Protein AF-0000000076685468 (afdb_homodimer)

Organism: Amanita muscaria (strain Koide BX008) (NCBI:txid946122)

Secondary structure (DSSP, 8-state):
-EEEEEEEEE----HHHHTT-------HHHHHHHHHHHHHHHHHHHHHHHHTTT-EEEEEETTTTEEEEEE-GGGHHHHHHHHHT--EETTEEEEEEEEEEESSHHHHHHHHHHHHHHHHHHHHHHHTPPTT---HHHHHHHHHHHHHHT---/-EEEEEEEEE-TT-HHHHTT-------HHHHHHHHHHHHHHHHHHHHHHHHTTT-EEEEEETTTTEEEEEE-GGGHHHHHHHHHT--EETTEEEEEEEEEEESSHHHHHHHHHHHHHHHHHHHHHHHTPPTT---HHHHHHHHHHHHHHT---

Nearest PDB structures (foldseek):
  7c7a-assembly1_E  TM=7.805E-01  e=1.110E-09  Saccharomyces cerevisiae S288C
  6w6v-assembly1_E  TM=7.361E-01  e=5.683E-10  Saccharomyces cerevisiae S288C
  3wz0-assembly1_A  TM=8.748E-01  e=5.486E-07  Thermococcus kodakarensis KOD1
  2czv-assembly1_C  TM=8.010E-01  e=1.355E-07  Pyrococcus horikoshii
  6ahu-assembly1_E  TM=6.826E-01  e=2.073E-07  Homo sapiens

pLDDT: mean 90.45, std 14.66, range [40.22, 98.88]

Sequence (306 aa):
NRWLLVEFLPISASADSALGKPAASLDAKKVYSALKHSVLHNFGDSGWGEVALSLTVKYFSPMTNICIIRVGRDQHKVAWGAVTLLTTIEGQGVVPNVVHISGTIRHAQLAAIRHNREVVGRYRAIAQTPAGYQDVYDSYLEKSATEINSLQDNRWLLVEFLPISASADSALGKPAASLDAKKVYSALKHSVLHNFGDSGWGEVALSLTVKYFSPMTNICIIRVGRDQHKVAWGAVTLLTTIEGQGVVPNVVHISGTIRHAQLAAIRHNREVVGRYRAIAQTPAGYQDVYDSYLEKSATEINSLQD

Structure (mmCIF, N/CA/C/O backbone):
data_AF-0000000076685468-model_v1
#
loop_
_entity.id
_entity.type
_entity.pdbx_description
1 polymer 'Uncharacterized protein'
#
loop_
_atom_site.group_PDB
_atom_site.id
_atom_site.type_symbol
_atom_site.label_atom_id
_atom_site.label_alt_id
_atom_site.label_comp_id
_atom_site.label_asym_id
_atom_site.label_entity_id
_atom_site.label_seq_id
_atom_site.pdbx_PDB_ins_code
_atom_site.Cartn_x
_atom_site.Cartn_y
_atom_site.Cartn_z
_atom_site.occupancy
_atom_site.B_iso_or_equiv
_atom_site.auth_seq_id
_atom_site.auth_comp_id
_atom_site.auth_asym_id
_atom_site.auth_atom_id
_atom_site.pdbx_PDB_model_num
ATOM 1 N N . ASN A 1 1 ? -8.656 -20.781 -2.947 1 95.25 1 ASN A N 1
ATOM 2 C CA . ASN A 1 1 ? -8.781 -19.328 -3.078 1 95.25 1 ASN A CA 1
ATOM 3 C C . ASN A 1 1 ? -7.785 -18.594 -2.184 1 95.25 1 ASN A C 1
ATOM 5 O O . ASN A 1 1 ? -7.25 -19.188 -1.236 1 95.25 1 ASN A O 1
ATOM 9 N N . ARG A 1 2 ? -7.406 -17.406 -2.605 1 97.81 2 ARG A N 1
ATOM 10 C CA . ARG A 1 2 ? -6.688 -16.453 -1.761 1 97.81 2 ARG A CA 1
ATOM 11 C C . ARG A 1 2 ? -7.551 -15.234 -1.449 1 97.81 2 ARG A C 1
ATOM 13 O O . ARG A 1 2 ? -8.367 -14.82 -2.271 1 97.81 2 ARG A O 1
ATOM 20 N N . TRP A 1 3 ? -7.352 -14.727 -0.26 1 98.44 3 TRP A N 1
ATOM 21 C CA . TRP A 1 3 ? -8.141 -13.609 0.239 1 98.44 3 TRP A CA 1
ATOM 22 C C . TRP A 1 3 ? -7.246 -12.438 0.62 1 98.44 3 TRP A C 1
ATOM 24 O O . TRP A 1 3 ? -6.293 -12.594 1.386 1 98.44 3 TRP A O 1
ATOM 34 N N . LEU A 1 4 ? -7.555 -11.266 0.014 1 98.62 4 LEU A N 1
ATOM 35 C CA . LEU A 1 4 ? -6.82 -10.047 0.324 1 98.62 4 LEU A CA 1
ATOM 36 C C . LEU A 1 4 ? -7.68 -9.086 1.139 1 98.62 4 LEU A C 1
ATOM 38 O O . LEU A 1 4 ? -8.812 -8.789 0.761 1 98.62 4 LEU A O 1
ATOM 42 N N . LEU A 1 5 ? -7.184 -8.656 2.281 1 98.81 5 LEU A N 1
ATOM 43 C CA . LEU A 1 5 ? -7.754 -7.543 3.037 1 98.81 5 LEU A CA 1
ATOM 44 C C . LEU A 1 5 ? -6.996 -6.25 2.754 1 98.81 5 LEU A C 1
ATOM 46 O O . LEU A 1 5 ? -5.801 -6.148 3.035 1 98.81 5 LEU A O 1
ATOM 50 N N . VAL A 1 6 ? -7.719 -5.266 2.24 1 98.81 6 VAL A N 1
ATOM 51 C CA . VAL A 1 6 ? -7.07 -4.035 1.806 1 98.81 6 VAL A CA 1
ATOM 52 C C . VAL A 1 6 ? -7.836 -2.828 2.338 1 98.81 6 VAL A C 1
ATOM 54 O O . VAL A 1 6 ? -9.07 -2.805 2.301 1 98.81 6 VAL A O 1
ATOM 57 N N . GLU A 1 7 ? -7.141 -1.874 2.873 1 98.12 7 GLU A N 1
ATOM 58 C CA . GLU A 1 7 ? -7.684 -0.547 3.143 1 98.12 7 GLU A CA 1
ATOM 59 C C . GLU A 1 7 ? -7.246 0.457 2.08 1 98.12 7 GLU A C 1
ATOM 61 O O . GLU A 1 7 ? -6.055 0.586 1.797 1 98.12 7 GLU A O 1
ATOM 66 N N . PHE A 1 8 ? -8.164 1.165 1.484 1 97.25 8 PHE A N 1
ATOM 67 C CA . PHE A 1 8 ? -7.828 2.215 0.53 1 97.25 8 PHE A CA 1
ATOM 68 C C . PHE A 1 8 ? -7.793 3.576 1.212 1 97.25 8 PHE A C 1
ATOM 70 O O . PHE A 1 8 ? -8.844 4.18 1.454 1 97.25 8 PHE A O 1
ATOM 77 N N . LEU A 1 9 ? -6.594 4.043 1.423 1 94.88 9 LEU A N 1
ATOM 78 C CA . LEU A 1 9 ? -6.406 5.32 2.107 1 94.88 9 LEU A CA 1
ATOM 79 C C . LEU A 1 9 ? -6.5 6.48 1.126 1 94.88 9 LEU A C 1
ATOM 81 O O . LEU A 1 9 ? -5.785 6.512 0.121 1 94.88 9 LEU A O 1
ATOM 85 N N . PRO A 1 10 ? -7.363 7.379 1.419 1 90.25 10 PRO A N 1
ATOM 86 C CA . PRO A 1 10 ? -7.441 8.531 0.518 1 90.25 10 PRO A CA 1
ATOM 87 C C . PRO A 1 10 ? -6.207 9.422 0.596 1 90.25 10 PRO A C 1
ATOM 89 O O . PRO A 1 10 ? -5.625 9.586 1.671 1 90.25 10 PRO A O 1
ATOM 92 N N . ILE A 1 11 ? -5.754 9.828 -0.413 1 82.38 11 ILE A N 1
ATOM 93 C CA . ILE A 1 11 ? -4.656 10.789 -0.45 1 82.38 11 ILE A CA 1
ATOM 94 C C . ILE A 1 11 ? -5.219 12.211 -0.412 1 82.38 11 ILE A C 1
ATOM 96 O O . ILE A 1 11 ? -6.25 12.492 -1.024 1 82.38 11 ILE A O 1
ATOM 100 N N . SER A 1 12 ? -5.664 12.797 0.697 1 59.91 12 SER A N 1
ATOM 101 C CA . SER A 1 12 ? -6.301 14.078 1.006 1 59.91 12 SER A CA 1
ATOM 102 C C . SER A 1 12 ? -6.559 14.883 -0.26 1 59.91 12 SER A C 1
ATOM 104 O O . SER A 1 12 ? -7.699 15.258 -0.539 1 59.91 12 SER A O 1
ATOM 106 N N . ALA A 1 13 ? -5.582 15.914 -0.646 1 49.56 13 ALA A N 1
ATOM 107 C CA . ALA A 1 13 ? -5.902 17.328 -0.757 1 49.56 13 ALA A CA 1
ATOM 108 C C . ALA A 1 13 ? -6.719 17.609 -2.014 1 49.56 13 ALA A C 1
ATOM 110 O O . ALA A 1 13 ? -6.297 18.375 -2.881 1 49.56 13 ALA A O 1
ATOM 111 N N . SER A 1 14 ? -7.25 16.562 -2.598 1 45.53 14 SER A N 1
ATOM 112 C CA . SER A 1 14 ? -7.707 17.359 -3.727 1 45.53 14 SER A CA 1
ATOM 113 C C . SER A 1 14 ? -8.523 18.562 -3.26 1 45.53 14 SER A C 1
ATOM 115 O O . SER A 1 14 ? -9.094 18.547 -2.166 1 45.53 14 SER A O 1
ATOM 117 N N . ALA A 1 15 ? -8.211 19.672 -3.75 1 44.97 15 ALA A N 1
ATOM 118 C CA . ALA A 1 15 ? -8.945 20.938 -3.697 1 44.97 15 ALA A CA 1
ATOM 119 C C . ALA A 1 15 ? -10.445 20.688 -3.564 1 44.97 15 ALA A C 1
ATOM 121 O O . ALA A 1 15 ? -11.148 21.469 -2.91 1 44.97 15 ALA A O 1
ATOM 122 N N . ASP A 1 16 ? -10.789 19.672 -4.121 1 46.44 16 ASP A N 1
ATOM 123 C CA . ASP A 1 16 ? -12.242 19.547 -4.156 1 46.44 16 ASP A CA 1
ATOM 124 C C . ASP A 1 16 ? -12.797 19.172 -2.779 1 46.44 16 ASP A C 1
ATOM 126 O O . ASP A 1 16 ? -13.898 19.594 -2.42 1 46.44 16 ASP A O 1
ATOM 130 N N . SER A 1 17 ? -12.023 18.312 -2.092 1 46.22 17 SER A N 1
ATOM 131 C CA . SER A 1 17 ? -12.516 18.062 -0.741 1 46.22 17 SER A CA 1
ATOM 132 C C . SER A 1 17 ? -12.477 19.344 0.103 1 46.22 17 SER A C 1
ATOM 134 O O . SER A 1 17 ? -13.289 19.516 1.008 1 46.22 17 SER A O 1
ATOM 136 N N . ALA A 1 18 ? -11.492 20.219 -0.072 1 40.22 18 ALA A N 1
ATOM 137 C CA . ALA A 1 18 ? -11.508 21.562 0.497 1 40.22 18 ALA A CA 1
ATOM 138 C C . ALA A 1 18 ? -12.773 22.312 0.099 1 40.22 18 ALA A C 1
ATOM 140 O O . ALA A 1 18 ? -13.227 23.203 0.821 1 40.22 18 ALA A O 1
ATOM 141 N N . LEU A 1 19 ? -13.141 22.031 -1.135 1 45.66 19 LEU A N 1
ATOM 142 C CA . LEU A 1 19 ? -14.297 22.828 -1.554 1 45.66 19 LEU A CA 1
ATOM 143 C C . LEU A 1 19 ? -15.586 22.203 -1.033 1 45.66 19 LEU A C 1
ATOM 145 O O . LEU A 1 19 ? -16.688 22.625 -1.419 1 45.66 19 LEU A O 1
ATOM 149 N N . GLY A 1 20 ? -15.492 21.234 -0.244 1 44.88 20 GLY A N 1
ATOM 150 C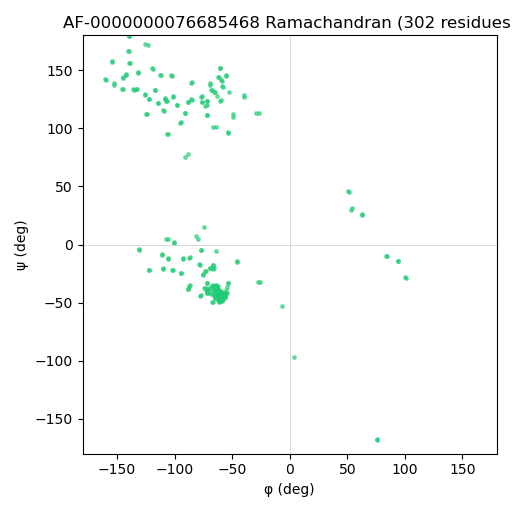 CA . GLY A 1 20 ? -16.703 20.797 0.419 1 44.88 20 GLY A CA 1
ATOM 151 C C . GLY A 1 20 ? -17.406 19.656 -0.31 1 44.88 20 GLY A C 1
ATOM 152 O O . GLY A 1 20 ? -18.531 19.297 0.04 1 44.88 20 GLY A O 1
ATOM 153 N N . LYS A 1 21 ? -17.031 19.375 -1.61 1 49.12 21 LYS A N 1
ATOM 154 C CA . LYS A 1 21 ? -17.828 18.312 -2.232 1 49.12 21 LYS A CA 1
ATOM 155 C C . LYS A 1 21 ? -17.453 16.953 -1.674 1 49.12 21 LYS A C 1
ATOM 157 O O . LYS A 1 21 ? -16.281 16.578 -1.646 1 49.12 21 LYS A O 1
ATOM 162 N N . PRO A 1 22 ? -18.484 16.375 -1.085 1 48.12 22 PRO A N 1
ATOM 163 C CA . PRO A 1 22 ? -18.172 15.078 -0.494 1 48.12 22 PRO A CA 1
ATOM 164 C C . PRO A 1 22 ? -17.531 14.117 -1.491 1 48.12 22 PRO A C 1
ATOM 166 O O . PRO A 1 22 ? -17.984 14.016 -2.637 1 48.12 22 PRO A O 1
ATOM 169 N N . ALA A 1 23 ? -16.281 14.047 -1.507 1 55.94 23 ALA A N 1
ATOM 170 C CA . ALA A 1 23 ? -15.711 13 -2.354 1 55.94 23 ALA A CA 1
ATOM 171 C C . ALA A 1 23 ? -16.688 11.836 -2.514 1 55.94 23 ALA A C 1
ATOM 173 O O . ALA A 1 23 ? -17.344 11.43 -1.55 1 55.94 23 ALA A O 1
ATOM 174 N N . ALA A 1 24 ? -17.25 11.586 -3.82 1 62.94 24 ALA A N 1
ATOM 175 C CA . ALA A 1 24 ? -18.141 10.453 -4.043 1 62.94 24 ALA A CA 1
ATOM 176 C C . ALA A 1 24 ? -17.672 9.219 -3.285 1 62.94 24 ALA A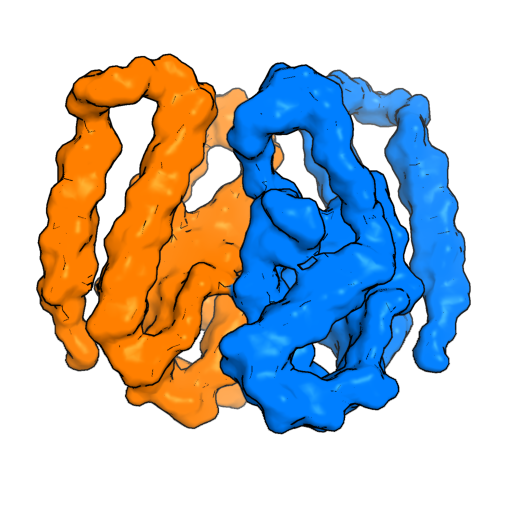 C 1
ATOM 178 O O . ALA A 1 24 ? -16.469 8.922 -3.266 1 62.94 24 ALA A O 1
ATOM 179 N N . SER A 1 25 ? -18.562 8.695 -2.549 1 83.94 25 SER A N 1
ATOM 180 C CA . SER A 1 25 ? -18.297 7.527 -1.715 1 83.94 25 SER A CA 1
ATOM 181 C C . SER A 1 25 ? -17.859 6.332 -2.557 1 83.94 25 SER A C 1
ATOM 183 O O . SER A 1 25 ? -18.391 6.109 -3.65 1 83.94 25 SER A O 1
ATOM 185 N N . LEU A 1 26 ? -16.812 5.836 -2.273 1 92.69 26 LEU A N 1
ATOM 186 C CA . LEU A 1 26 ? -16.359 4.594 -2.885 1 92.69 26 LEU A CA 1
ATOM 187 C C . LEU A 1 26 ? -17.297 3.445 -2.561 1 92.69 26 LEU A C 1
ATOM 189 O O . LEU A 1 26 ? -17.984 3.467 -1.53 1 92.69 26 LEU A O 1
ATOM 193 N N . ASP A 1 27 ? -17.469 2.559 -3.514 1 96.31 27 ASP A N 1
ATOM 194 C CA . ASP A 1 27 ? -18.25 1.341 -3.279 1 96.31 27 ASP A CA 1
ATOM 195 C C . ASP A 1 27 ? -17.578 0.137 -3.949 1 96.31 27 ASP A C 1
ATOM 197 O O . ASP A 1 27 ? -16.531 0.268 -4.578 1 96.31 27 ASP A O 1
ATOM 201 N N . ALA A 1 28 ? -18.188 -0.987 -3.779 1 97.56 28 ALA A N 1
ATOM 202 C CA . ALA A 1 28 ? -17.609 -2.242 -4.242 1 97.56 28 ALA A CA 1
ATOM 203 C C . ALA A 1 28 ? -17.469 -2.254 -5.762 1 97.56 28 ALA A C 1
ATOM 205 O O . ALA A 1 28 ? -16.469 -2.744 -6.293 1 97.56 28 ALA A O 1
ATOM 206 N N . LYS A 1 29 ? -18.422 -1.74 -6.426 1 97.75 29 LYS A N 1
ATOM 207 C CA . LYS A 1 29 ? -18.391 -1.724 -7.887 1 97.75 29 LYS A CA 1
ATOM 208 C C . LYS A 1 29 ? -17.234 -0.875 -8.406 1 97.75 29 LYS A C 1
ATOM 210 O O . LYS A 1 29 ? -16.547 -1.271 -9.344 1 97.75 29 LYS A O 1
ATOM 215 N N . LYS A 1 30 ? -17.094 0.248 -7.852 1 97.81 30 LYS A N 1
ATOM 216 C CA . LYS A 1 30 ? -16.016 1.145 -8.242 1 97.81 30 LYS A CA 1
ATOM 217 C C . LYS A 1 30 ? -14.648 0.518 -7.957 1 97.81 30 LYS A C 1
ATOM 219 O O . LYS A 1 30 ? -13.719 0.653 -8.758 1 97.81 30 LYS A O 1
ATOM 224 N N . VAL A 1 31 ? -14.508 -0.17 -6.797 1 98.25 31 VAL A N 1
ATOM 225 C CA . VAL A 1 31 ? -13.266 -0.846 -6.445 1 98.25 31 VAL A CA 1
ATOM 226 C C . VAL A 1 31 ? -12.961 -1.938 -7.473 1 98.25 31 VAL A C 1
ATOM 228 O O . VAL A 1 31 ? -11.836 -2.045 -7.965 1 98.25 31 VAL A O 1
ATOM 231 N N . TYR A 1 32 ? -13.984 -2.684 -7.852 1 98.56 32 TYR A N 1
ATOM 232 C CA . TYR A 1 32 ? -13.812 -3.746 -8.836 1 98.56 32 TYR A CA 1
ATOM 233 C C . TYR A 1 32 ? -13.344 -3.182 -10.172 1 98.56 32 TYR A C 1
ATOM 235 O O . TYR A 1 32 ? -12.406 -3.707 -10.781 1 98.56 32 TYR A O 1
ATOM 243 N N . SER A 1 33 ? -13.992 -2.158 -10.586 1 98.44 33 SER A N 1
ATOM 244 C CA . SER A 1 33 ? -13.633 -1.53 -11.852 1 98.44 33 SER A CA 1
ATOM 245 C C . SER A 1 33 ? -12.188 -1.033 -11.836 1 98.44 33 SER A C 1
ATOM 247 O O . SER A 1 33 ? -11.453 -1.221 -12.805 1 98.44 33 SER A O 1
ATOM 249 N N . ALA A 1 34 ? -11.836 -0.411 -10.758 1 98.38 34 ALA A N 1
ATOM 250 C CA . ALA A 1 34 ? -10.469 0.089 -10.617 1 98.38 34 ALA A CA 1
ATOM 251 C C . ALA A 1 34 ? -9.461 -1.056 -10.641 1 98.38 34 ALA A C 1
ATOM 253 O O . ALA A 1 34 ? -8.391 -0.936 -11.234 1 98.38 34 ALA A O 1
ATOM 254 N N . LEU A 1 35 ? -9.789 -2.17 -9.984 1 98.38 35 LEU A N 1
ATOM 255 C CA . LEU A 1 35 ? -8.914 -3.34 -9.977 1 98.38 35 LEU A CA 1
ATOM 256 C C . LEU A 1 35 ? -8.758 -3.908 -11.383 1 98.38 35 LEU A C 1
ATOM 258 O O . LEU A 1 35 ? -7.645 -4.25 -11.789 1 98.38 35 LEU A O 1
ATOM 262 N N . LYS A 1 36 ? -9.859 -3.979 -12.055 1 98.38 36 LYS A N 1
ATOM 263 C CA . LYS A 1 36 ? -9.805 -4.438 -13.438 1 98.38 36 LYS A CA 1
ATOM 264 C C . LYS A 1 36 ? -8.875 -3.562 -14.273 1 98.38 36 LYS A C 1
ATOM 266 O O . LYS A 1 36 ? -8.016 -4.074 -14.984 1 98.38 36 LYS A O 1
ATOM 271 N N . HIS A 1 37 ? -9.008 -2.277 -14.156 1 98.19 37 HIS A N 1
ATOM 272 C CA . HIS A 1 37 ? -8.164 -1.351 -14.898 1 98.19 37 HIS A CA 1
ATOM 273 C C . HIS A 1 37 ? -6.699 -1.514 -14.516 1 98.19 37 HIS A C 1
ATOM 275 O O . HIS A 1 37 ? -5.82 -1.479 -15.383 1 98.19 37 HIS A O 1
ATOM 281 N N . SER A 1 38 ? -6.492 -1.682 -13.219 1 98 38 SER A N 1
ATOM 282 C CA . SER A 1 38 ? -5.125 -1.865 -12.758 1 98 38 SER A CA 1
ATOM 283 C C . SER A 1 38 ? -4.512 -3.137 -13.328 1 98 38 SER A C 1
ATOM 285 O O . SER A 1 38 ? -3.355 -3.135 -13.766 1 98 38 SER A O 1
ATOM 287 N N . VAL A 1 39 ? -5.223 -4.246 -13.383 1 97.94 39 VAL A N 1
ATOM 288 C CA . VAL A 1 39 ? -4.73 -5.496 -13.953 1 97.94 39 VAL A CA 1
ATOM 289 C C . VAL A 1 39 ? -4.406 -5.293 -15.43 1 97.94 39 VAL A C 1
ATOM 291 O O . VAL A 1 39 ? -3.324 -5.668 -15.891 1 97.94 39 VAL A O 1
ATOM 294 N N . LEU A 1 40 ? -5.312 -4.66 -16.141 1 98.19 40 LEU A N 1
ATOM 295 C CA . LEU A 1 40 ? -5.133 -4.445 -17.578 1 98.19 40 LEU A CA 1
ATOM 296 C C . LEU A 1 40 ? -3.904 -3.584 -17.844 1 98.19 40 LEU A C 1
ATOM 298 O O . LEU A 1 40 ? -3.117 -3.883 -18.75 1 98.19 40 LEU A O 1
ATOM 302 N N . HIS A 1 41 ? -3.811 -2.566 -17.016 1 96.69 41 HIS A N 1
ATOM 303 C CA . HIS A 1 41 ? -2.734 -1.604 -17.219 1 96.69 41 HIS A CA 1
ATOM 304 C C . HIS A 1 41 ? -1.377 -2.219 -16.891 1 96.69 41 HIS A C 1
ATOM 306 O O . HIS A 1 41 ? -0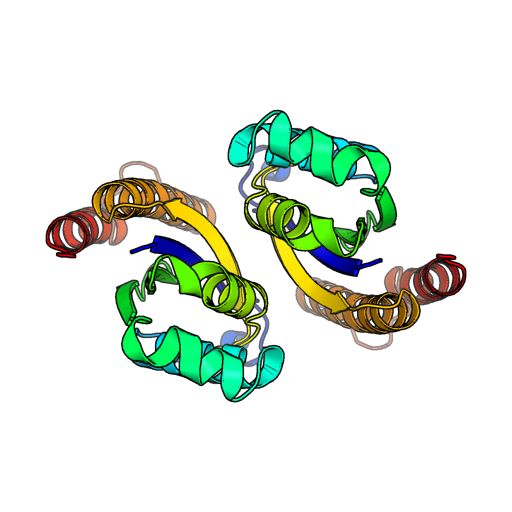.399 -1.985 -17.609 1 96.69 41 HIS A O 1
ATOM 312 N N . ASN A 1 42 ? -1.304 -3.023 -15.883 1 94.69 42 ASN A N 1
ATOM 313 C CA . ASN A 1 42 ? -0.009 -3.469 -15.375 1 94.69 42 ASN A CA 1
ATOM 314 C C . ASN A 1 42 ? 0.318 -4.883 -15.844 1 94.69 42 ASN A C 1
ATOM 316 O O . ASN A 1 42 ? 1.489 -5.258 -15.938 1 94.69 42 ASN A O 1
ATOM 320 N N . PHE A 1 43 ? -0.686 -5.664 -16.219 1 95.62 43 PHE A N 1
ATOM 321 C CA . PHE A 1 43 ? -0.443 -7.066 -16.531 1 95.62 43 PHE A CA 1
ATOM 322 C C . PHE A 1 43 ? -1.08 -7.441 -17.859 1 95.62 43 PHE A C 1
ATOM 324 O O . PHE A 1 43 ? -0.976 -8.586 -18.297 1 95.62 43 PHE A O 1
ATOM 331 N N . GLY A 1 44 ? -1.826 -6.496 -18.484 1 97.19 44 GLY A N 1
ATOM 332 C CA . GLY A 1 44 ? -2.391 -6.688 -19.812 1 97.19 44 GLY A CA 1
ATOM 333 C C . GLY A 1 44 ? -3.607 -7.59 -19.812 1 97.19 44 GLY A C 1
ATOM 334 O O . GLY A 1 44 ? -4.121 -7.957 -18.75 1 97.19 44 GLY A O 1
ATOM 335 N N . ASP A 1 45 ? -3.932 -7.941 -21.031 1 98 45 ASP A N 1
ATOM 336 C CA . ASP A 1 45 ? -5.082 -8.812 -21.234 1 98 45 ASP A CA 1
ATOM 337 C C . ASP A 1 45 ? -4.828 -10.203 -20.672 1 98 45 ASP A C 1
ATOM 339 O O . ASP A 1 45 ? -5.75 -10.859 -20.172 1 98 45 ASP A O 1
ATOM 343 N N . SER A 1 46 ? -3.654 -10.562 -20.797 1 97.5 46 SER A N 1
ATOM 344 C CA . SER A 1 46 ? -3.295 -11.875 -20.266 1 97.5 46 SER A CA 1
ATOM 345 C C . SER A 1 46 ? -3.506 -11.93 -18.75 1 97.5 46 SER A C 1
ATOM 347 O O . SER A 1 46 ? -4.039 -12.914 -18.234 1 97.5 46 SER A O 1
ATOM 349 N N . GLY A 1 47 ? -3.082 -10.867 -18.062 1 97.31 47 GLY A N 1
ATOM 350 C CA . GLY A 1 47 ? -3.311 -10.805 -16.625 1 97.31 47 GLY A CA 1
ATOM 351 C C . GLY A 1 47 ? -4.781 -10.812 -16.25 1 97.31 47 GLY A C 1
ATOM 352 O O . GLY A 1 47 ? -5.188 -11.531 -15.336 1 97.31 47 GLY A O 1
ATOM 353 N N . TRP A 1 48 ? -5.512 -10.062 -17 1 97.88 48 TRP A N 1
ATOM 354 C CA . TRP A 1 48 ? -6.945 -10.039 -16.734 1 97.88 48 TRP A CA 1
ATOM 355 C C . TRP A 1 48 ? -7.578 -11.398 -17 1 97.88 48 TRP A C 1
ATOM 357 O O . TRP A 1 48 ? -8.422 -11.859 -16.234 1 97.88 48 TRP A O 1
ATOM 367 N N . GLY A 1 49 ? -7.18 -11.961 -18.141 1 97.94 49 GLY A N 1
ATOM 368 C CA . GLY A 1 49 ? -7.691 -13.289 -18.453 1 97.94 49 GLY A CA 1
ATOM 369 C C . GLY A 1 49 ? -7.453 -14.289 -17.328 1 97.94 49 GLY A C 1
ATOM 370 O O . GLY A 1 49 ? -8.273 -15.18 -17.109 1 97.94 49 GLY A O 1
ATOM 371 N N . GLU A 1 50 ? -6.379 -14.133 -16.625 1 97 50 GLU A N 1
ATOM 372 C CA . GLU A 1 50 ? -6.012 -15.039 -15.539 1 97 50 GLU A CA 1
ATOM 373 C C . GLU A 1 50 ? -6.914 -14.844 -14.328 1 97 50 GLU A C 1
ATOM 375 O O . GLU A 1 50 ? -7.32 -15.82 -13.688 1 97 50 GLU A O 1
ATOM 380 N N . VAL A 1 51 ? -7.27 -13.594 -14.016 1 98 51 VAL A N 1
ATOM 381 C CA . VAL A 1 51 ? -7.879 -13.359 -12.711 1 98 51 VAL A CA 1
ATOM 382 C C . VAL A 1 51 ? -9.375 -13.109 -12.875 1 98 51 VAL A C 1
ATOM 384 O O . VAL A 1 51 ? -10.125 -13.148 -11.906 1 98 51 VAL A O 1
ATOM 387 N N . ALA A 1 52 ? -9.891 -12.891 -14.031 1 97.62 52 ALA A N 1
ATOM 388 C CA . ALA A 1 52 ? -11.234 -12.375 -14.273 1 97.62 52 ALA A CA 1
ATOM 389 C C . ALA A 1 52 ? -12.289 -13.305 -13.672 1 97.62 52 ALA A C 1
ATOM 391 O O . ALA A 1 52 ? -13.289 -12.844 -13.109 1 97.62 52 ALA A O 1
ATOM 392 N N . LEU A 1 53 ? -12.102 -14.555 -13.797 1 96.88 53 LEU A N 1
ATOM 393 C CA . LEU A 1 53 ? -13.125 -15.508 -13.375 1 96.88 53 LEU A CA 1
ATOM 394 C C . LEU A 1 53 ? -13.148 -15.633 -11.852 1 96.88 53 LEU A C 1
ATOM 396 O O . LEU A 1 53 ? -14.188 -15.969 -11.273 1 96.88 53 LEU A O 1
ATOM 400 N N . SER A 1 54 ? -12.07 -15.359 -11.258 1 97.88 54 SER A N 1
ATOM 401 C CA . SER A 1 54 ? -11.984 -15.672 -9.836 1 97.88 54 SER A CA 1
ATOM 402 C C . SER A 1 54 ? -11.977 -14.398 -8.984 1 97.88 54 SER A C 1
ATOM 404 O O . SER A 1 54 ? -12.258 -14.445 -7.785 1 97.88 54 SER A O 1
ATOM 406 N N . LEU A 1 55 ? -11.633 -13.266 -9.555 1 98.44 55 LEU A N 1
ATOM 407 C CA . LEU A 1 55 ? -11.477 -12.031 -8.805 1 98.44 55 LEU A CA 1
ATOM 408 C C . LEU A 1 55 ? -12.836 -11.438 -8.445 1 98.44 55 LEU A C 1
ATOM 410 O O . LEU A 1 55 ? -13.656 -11.18 -9.328 1 98.44 55 LEU A O 1
ATOM 414 N N . THR A 1 56 ? -13.102 -11.227 -7.176 1 98.19 56 THR A N 1
ATOM 415 C CA . THR A 1 56 ? -14.352 -10.648 -6.703 1 98.19 56 THR A CA 1
ATOM 416 C C . THR A 1 56 ? -14.117 -9.758 -5.48 1 98.19 56 THR A C 1
ATOM 418 O O . THR A 1 56 ? -13.258 -10.062 -4.648 1 98.19 56 THR A O 1
ATOM 421 N N . VAL A 1 57 ? -14.859 -8.719 -5.426 1 98.56 57 VAL A N 1
ATOM 422 C CA . VAL A 1 57 ? -14.93 -7.93 -4.199 1 98.56 57 VAL A CA 1
ATOM 423 C C . VAL A 1 57 ? -16.078 -8.438 -3.324 1 98.56 57 VAL A C 1
ATOM 425 O O . VAL A 1 57 ? -17.25 -8.258 -3.658 1 98.56 57 VAL A O 1
ATOM 428 N N . LYS A 1 58 ? -15.766 -8.992 -2.201 1 98.56 58 LYS A N 1
ATOM 429 C CA . LYS A 1 58 ? -16.75 -9.68 -1.373 1 98.56 58 LYS A CA 1
ATOM 430 C C . LYS A 1 58 ? -17.312 -8.742 -0.305 1 98.56 58 LYS A C 1
ATOM 432 O O . LYS A 1 58 ? -18.406 -8.992 0.232 1 98.56 58 LYS A O 1
ATOM 437 N N . TYR A 1 59 ? -16.562 -7.789 0.014 1 98.56 59 TYR A N 1
ATOM 438 C CA . TYR A 1 59 ? -16.938 -6.84 1.056 1 98.56 59 TYR A CA 1
ATOM 439 C C . TYR A 1 59 ? -16.281 -5.484 0.817 1 98.56 59 TYR A C 1
ATOM 441 O O . TYR A 1 59 ? -15.125 -5.41 0.378 1 98.56 59 TYR A O 1
ATOM 449 N N . PHE A 1 60 ? -17.047 -4.453 1.037 1 98.56 60 PHE A N 1
ATOM 450 C CA . PHE A 1 60 ? -16.516 -3.098 1.05 1 98.56 60 PHE A CA 1
ATOM 451 C C . PHE A 1 60 ? -17.25 -2.232 2.064 1 98.56 60 PHE A C 1
ATOM 453 O O . PHE A 1 60 ? -18.484 -2.271 2.146 1 98.56 60 PHE A O 1
ATOM 460 N N . SER A 1 61 ? -16.469 -1.507 2.816 1 97.38 61 SER A N 1
ATOM 461 C CA . SER A 1 61 ? -17.062 -0.547 3.75 1 97.38 61 SER A CA 1
ATOM 462 C C . SER A 1 61 ? -16.797 0.887 3.303 1 97.38 61 SER A C 1
ATOM 464 O O . SER A 1 61 ? -15.656 1.359 3.354 1 97.38 61 SER A O 1
ATOM 466 N N . PRO A 1 62 ? -17.828 1.612 2.969 1 94.69 62 PRO A N 1
ATOM 467 C CA . PRO A 1 62 ? -17.609 3.018 2.617 1 94.69 62 PRO A CA 1
ATOM 468 C C . PRO A 1 62 ? -17.141 3.855 3.805 1 94.69 62 PRO A C 1
ATOM 470 O O . PRO A 1 62 ? -16.594 4.949 3.619 1 94.69 62 PRO A O 1
ATOM 473 N N . MET A 1 63 ? -17.344 3.326 4.984 1 92.81 63 MET A N 1
ATOM 474 C CA . MET A 1 63 ? -16.969 4.078 6.18 1 92.81 63 MET A CA 1
ATOM 475 C C . MET A 1 63 ? -15.461 4.004 6.414 1 92.81 63 MET A C 1
ATOM 477 O O . MET A 1 63 ? -14.828 5.02 6.699 1 92.81 63 MET A O 1
ATOM 481 N N . THR A 1 64 ? -14.891 2.846 6.273 1 95.19 64 THR A N 1
ATOM 482 C CA . THR A 1 64 ? -13.484 2.672 6.617 1 95.19 64 THR A CA 1
ATOM 483 C C . THR A 1 64 ? -12.641 2.438 5.363 1 95.19 64 THR A C 1
ATOM 485 O O . THR A 1 64 ? -11.414 2.387 5.434 1 95.19 64 THR A O 1
ATOM 488 N N . ASN A 1 65 ? -13.328 2.248 4.172 1 96.62 65 ASN A N 1
ATOM 489 C CA . ASN A 1 65 ? -12.68 1.955 2.9 1 96.62 65 ASN A CA 1
ATOM 490 C C . ASN A 1 65 ? -11.93 0.626 2.947 1 96.62 65 ASN A C 1
ATOM 492 O O . ASN A 1 65 ? -10.898 0.468 2.293 1 96.62 65 ASN A O 1
ATOM 496 N N . ILE A 1 66 ? -12.398 -0.251 3.834 1 98.25 66 ILE A N 1
ATOM 497 C CA . ILE A 1 66 ? -11.844 -1.599 3.943 1 98.25 66 ILE A CA 1
ATOM 498 C C . ILE A 1 66 ? -12.539 -2.52 2.941 1 98.25 66 ILE A C 1
ATOM 500 O O . ILE A 1 66 ? -13.758 -2.461 2.773 1 98.25 66 ILE A O 1
ATOM 504 N N . CYS A 1 67 ? -11.75 -3.363 2.32 1 98.69 67 CYS A N 1
ATOM 505 C CA . CYS A 1 67 ? -12.203 -4.227 1.236 1 98.69 67 CYS A CA 1
ATOM 506 C C . CYS A 1 67 ? -11.68 -5.645 1.41 1 98.69 67 CYS A C 1
ATOM 508 O O . CYS A 1 67 ? -10.508 -5.84 1.752 1 98.69 67 CYS A O 1
ATOM 510 N N . ILE A 1 68 ? -12.516 -6.617 1.261 1 98.88 68 ILE A N 1
ATOM 511 C CA . ILE A 1 68 ? -12.102 -8.008 1.173 1 98.88 68 ILE A CA 1
ATOM 512 C C . ILE A 1 68 ? -12.234 -8.5 -0.267 1 98.88 68 ILE A C 1
ATOM 514 O O . ILE A 1 68 ? -13.328 -8.461 -0.842 1 98.88 68 ILE A O 1
ATOM 518 N N . ILE A 1 69 ? -11.156 -8.992 -0.832 1 98.75 69 ILE A N 1
ATOM 519 C CA . ILE A 1 69 ? -11.078 -9.43 -2.221 1 98.75 69 ILE A CA 1
ATOM 520 C C . ILE A 1 69 ? -10.773 -10.93 -2.27 1 98.75 69 ILE A C 1
ATOM 522 O O . ILE A 1 69 ? -9.914 -11.414 -1.532 1 98.75 69 ILE A O 1
ATOM 526 N N . ARG A 1 70 ? -11.5 -11.602 -3.066 1 98.69 70 ARG A N 1
ATOM 527 C CA . ARG A 1 70 ? -11.219 -13.008 -3.357 1 98.69 70 ARG A CA 1
ATOM 528 C C . ARG A 1 70 ? -10.555 -13.164 -4.719 1 98.69 70 ARG A C 1
ATOM 530 O O . ARG A 1 70 ? -10.914 -12.469 -5.672 1 98.69 70 ARG A O 1
ATOM 537 N N . VAL A 1 71 ? -9.672 -14.117 -4.848 1 98.5 71 VAL A N 1
ATOM 538 C CA . VAL A 1 71 ? -9.062 -14.477 -6.125 1 98.5 71 VAL A CA 1
ATOM 539 C C . VAL A 1 71 ? -8.602 -15.93 -6.086 1 98.5 71 VAL A C 1
ATOM 541 O O . VAL A 1 71 ? -8.445 -16.516 -5.008 1 98.5 71 VAL A O 1
ATOM 544 N N . GLY A 1 72 ? -8.469 -16.516 -7.254 1 98 72 GLY A N 1
ATOM 545 C CA . GLY A 1 72 ? -7.961 -17.891 -7.305 1 98 72 GLY A CA 1
ATOM 546 C C . GLY A 1 72 ? -6.562 -18.016 -6.73 1 98 72 GLY A C 1
ATOM 547 O O . GLY A 1 72 ? -5.758 -17.094 -6.805 1 98 72 GLY A O 1
ATOM 548 N N . ARG A 1 73 ? -6.273 -19.188 -6.215 1 96.44 73 ARG A N 1
ATOM 549 C CA . ARG A 1 73 ? -4.996 -19.453 -5.566 1 96.44 73 ARG A CA 1
ATOM 550 C C . ARG A 1 73 ? -3.832 -19.219 -6.523 1 96.44 73 ARG A C 1
ATOM 552 O O . ARG A 1 73 ? -2.85 -18.562 -6.168 1 96.44 73 ARG A O 1
ATOM 559 N N . ASP A 1 74 ? -4.004 -19.703 -7.734 1 95.38 74 ASP A N 1
ATOM 560 C CA . ASP A 1 74 ? -2.904 -19.656 -8.695 1 95.38 74 ASP A CA 1
ATOM 561 C C . ASP A 1 74 ? -2.762 -18.25 -9.297 1 95.38 74 ASP A C 1
ATOM 563 O O . ASP A 1 74 ? -1.708 -17.906 -9.836 1 95.38 74 ASP A O 1
ATOM 567 N N . GLN A 1 75 ? -3.748 -17.422 -9.195 1 95.19 75 GLN A N 1
ATOM 568 C CA . GLN A 1 75 ? -3.807 -16.125 -9.867 1 95.19 75 GLN A CA 1
ATOM 569 C C . GLN A 1 75 ? -3.58 -14.977 -8.883 1 95.19 75 GLN A C 1
ATOM 571 O O . GLN A 1 75 ? -3.588 -13.805 -9.273 1 95.19 75 GLN A O 1
ATOM 576 N N . HIS A 1 76 ? -3.27 -15.266 -7.613 1 95.44 76 HIS A N 1
ATOM 577 C CA . HIS A 1 76 ? -3.338 -14.234 -6.582 1 95.44 76 HIS A CA 1
ATOM 578 C C . HIS A 1 76 ? -2.188 -13.242 -6.715 1 95.44 76 HIS A C 1
ATOM 580 O O . HIS A 1 76 ? -2.307 -12.094 -6.297 1 95.44 76 HIS A O 1
ATOM 586 N N . LYS A 1 77 ? -1.15 -13.656 -7.336 1 93.88 77 LYS A N 1
ATOM 587 C CA . LYS A 1 77 ? -0.023 -12.742 -7.465 1 93.88 77 LYS A CA 1
ATOM 588 C C . LYS A 1 77 ? -0.366 -11.578 -8.398 1 93.88 77 LYS A C 1
ATOM 590 O O . LYS A 1 77 ? 0.008 -10.438 -8.133 1 93.88 77 LYS A O 1
ATOM 595 N N . VAL A 1 78 ? -1.032 -11.914 -9.492 1 96.12 78 VAL A N 1
ATOM 596 C CA . VAL A 1 78 ? -1.457 -10.875 -10.43 1 96.12 78 VAL A CA 1
ATOM 597 C C . VAL A 1 78 ? -2.424 -9.914 -9.734 1 96.12 78 VAL A C 1
ATOM 599 O O . VAL A 1 78 ? -2.266 -8.695 -9.828 1 96.12 78 VAL A O 1
ATOM 602 N N . ALA A 1 79 ? -3.389 -10.453 -9.008 1 97.5 79 ALA A N 1
ATOM 603 C CA . ALA A 1 79 ? -4.367 -9.633 -8.297 1 97.5 79 ALA A CA 1
ATOM 604 C C . ALA A 1 79 ? -3.695 -8.789 -7.219 1 97.5 79 ALA A C 1
ATOM 606 O O . ALA A 1 79 ? -3.988 -7.594 -7.086 1 97.5 79 ALA A O 1
ATOM 607 N N . TRP A 1 80 ? -2.857 -9.453 -6.516 1 96.62 80 TRP A N 1
ATOM 608 C CA . TRP A 1 80 ? -2.119 -8.758 -5.465 1 96.62 80 TRP A CA 1
ATOM 609 C C . TRP A 1 80 ? -1.295 -7.613 -6.039 1 96.62 80 TRP A C 1
ATOM 611 O O . TRP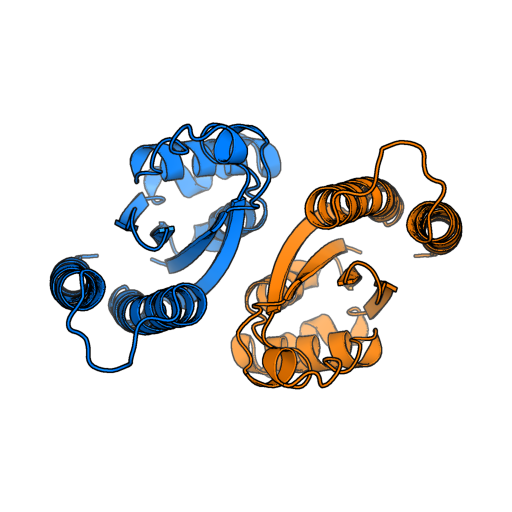 A 1 80 ? -1.357 -6.488 -5.547 1 96.62 80 TRP A O 1
ATOM 621 N N . GLY A 1 81 ? -0.549 -7.887 -7.102 1 96.62 81 GLY A N 1
ATOM 622 C CA . GLY A 1 81 ? 0.206 -6.84 -7.77 1 96.62 81 GLY A CA 1
ATOM 623 C C . GLY A 1 81 ? -0.66 -5.684 -8.234 1 96.62 81 GLY A C 1
ATOM 624 O O . GLY A 1 81 ? -0.324 -4.52 -8.016 1 96.62 81 GLY A O 1
ATOM 625 N N . ALA A 1 82 ? -1.727 -6.016 -8.805 1 97.75 82 ALA A N 1
ATOM 626 C CA . ALA A 1 82 ? -2.639 -5 -9.328 1 97.75 82 ALA A CA 1
ATOM 627 C C . ALA A 1 82 ? -3.188 -4.129 -8.195 1 97.75 82 ALA A C 1
ATOM 629 O O . ALA A 1 82 ? -3.311 -2.912 -8.352 1 97.75 82 ALA A O 1
ATOM 630 N N . VAL A 1 83 ? -3.482 -4.73 -7.094 1 98 83 VAL A N 1
ATOM 631 C CA . VAL A 1 83 ? -4.016 -3.998 -5.949 1 98 83 VAL A CA 1
ATOM 632 C C . VAL A 1 83 ? -2.969 -3.014 -5.434 1 98 83 VAL A C 1
ATOM 634 O O . VAL A 1 83 ? -3.279 -1.851 -5.168 1 98 83 VAL A O 1
ATOM 637 N N . THR A 1 84 ? -1.752 -3.455 -5.285 1 97.25 84 THR A N 1
ATOM 638 C CA . THR A 1 84 ? -0.709 -2.645 -4.668 1 97.25 84 THR A CA 1
ATOM 639 C C . THR A 1 84 ? -0.323 -1.477 -5.57 1 97.25 84 THR A C 1
ATOM 641 O O . THR A 1 84 ? 0.169 -0.452 -5.094 1 97.25 84 THR A O 1
ATOM 644 N N . LEU A 1 85 ? -0.637 -1.604 -6.859 1 96.44 85 LEU A N 1
ATOM 645 C CA . LEU A 1 85 ? -0.232 -0.569 -7.805 1 96.44 85 LEU A CA 1
ATOM 646 C C . LEU A 1 85 ? -1.399 0.357 -8.133 1 96.44 85 LEU A C 1
ATOM 648 O O . LEU A 1 85 ? -1.254 1.291 -8.922 1 96.44 85 LEU A O 1
ATOM 652 N N . LEU A 1 86 ? -2.514 0.116 -7.508 1 96.5 86 LEU A N 1
ATOM 653 C CA . LEU A 1 86 ? -3.691 0.955 -7.703 1 96.5 86 LEU A CA 1
ATOM 654 C C . LEU A 1 86 ? -3.471 2.348 -7.121 1 96.5 86 LEU A C 1
ATOM 656 O O . LEU A 1 86 ? -3.01 2.484 -5.984 1 96.5 86 LEU A O 1
ATOM 660 N N . THR A 1 87 ? -3.811 3.438 -7.902 1 95.06 87 THR A N 1
ATOM 661 C CA . THR A 1 87 ? -3.512 4.781 -7.418 1 95.06 87 THR A CA 1
ATOM 662 C C . THR A 1 87 ? -4.785 5.621 -7.336 1 95.06 87 THR A C 1
ATOM 664 O O . THR A 1 87 ? -4.797 6.672 -6.691 1 95.06 87 THR A O 1
ATOM 667 N N . THR A 1 88 ? -5.824 5.207 -8.117 1 95 88 THR A N 1
ATOM 668 C CA . THR A 1 88 ? -7.066 5.973 -8.125 1 95 88 THR A CA 1
ATOM 669 C C . THR A 1 88 ? -8.273 5.039 -8.203 1 95 88 THR A C 1
ATOM 671 O O . THR A 1 88 ? -8.188 3.951 -8.773 1 95 88 THR A O 1
ATOM 674 N N . ILE A 1 89 ? -9.289 5.434 -7.598 1 95.81 89 ILE A N 1
ATOM 675 C CA . ILE A 1 89 ? -10.602 4.82 -7.758 1 95.81 89 ILE A CA 1
ATOM 676 C C . ILE A 1 89 ? -11.617 5.879 -8.164 1 95.81 89 ILE A C 1
ATOM 678 O O . ILE A 1 89 ? -11.953 6.77 -7.375 1 95.81 89 ILE A O 1
ATOM 682 N N . GLU A 1 90 ? -12.109 5.777 -9.383 1 92.25 90 GLU A N 1
ATOM 683 C CA . GLU A 1 90 ? -13.039 6.75 -9.938 1 92.25 90 GLU A CA 1
ATOM 684 C C . GLU A 1 90 ? -12.516 8.172 -9.773 1 92.25 90 GLU A C 1
ATOM 686 O O . GLU A 1 90 ? -13.219 9.047 -9.258 1 92.25 90 GLU A O 1
ATOM 691 N N . GLY A 1 91 ? -11.289 8.32 -10.102 1 90 91 GLY A N 1
ATOM 692 C CA . GLY A 1 91 ? -10.688 9.641 -10.117 1 90 91 GLY A CA 1
ATOM 693 C C . GLY A 1 91 ? -10.203 10.094 -8.758 1 90 91 GLY A C 1
ATOM 694 O O . GLY A 1 91 ? -9.531 11.125 -8.641 1 90 91 GLY A O 1
ATOM 695 N N . GLN A 1 92 ? -10.539 9.375 -7.711 1 91.56 92 GLN A N 1
ATOM 696 C CA . GLN A 1 92 ? -10.062 9.688 -6.367 1 91.56 92 GLN A CA 1
ATOM 697 C C . GLN A 1 92 ? -8.727 9.016 -6.082 1 91.56 92 GLN A C 1
ATOM 699 O O . GLN A 1 92 ? -8.602 7.793 -6.223 1 91.56 92 GLN A O 1
ATOM 704 N N . GLY A 1 93 ? -7.742 9.844 -5.738 1 93.06 93 GLY A N 1
ATOM 705 C CA . GLY A 1 93 ? -6.453 9.281 -5.375 1 93.06 93 GLY A CA 1
ATOM 706 C C . GLY A 1 93 ? -6.496 8.453 -4.105 1 93.06 93 GLY A C 1
ATOM 707 O O . GLY A 1 93 ? -7.078 8.867 -3.104 1 93.06 93 GLY A O 1
ATOM 708 N N . VAL A 1 94 ? -5.906 7.234 -4.184 1 95.06 94 VAL A N 1
ATOM 709 C CA . VAL A 1 94 ? -5.883 6.367 -3.012 1 95.06 94 VAL A CA 1
ATOM 710 C C . VAL A 1 94 ? -4.523 5.68 -2.902 1 95.06 94 VAL A C 1
ATOM 712 O O . VAL A 1 94 ? -3.789 5.582 -3.889 1 95.06 94 VAL A O 1
ATOM 715 N N . VAL A 1 95 ? -4.215 5.301 -1.717 1 95.81 95 VAL A N 1
ATOM 716 C CA . VAL A 1 95 ? -3.104 4.398 -1.442 1 95.81 95 VAL A CA 1
ATOM 717 C C . VAL A 1 95 ? -3.635 3.08 -0.88 1 95.81 95 VAL A C 1
ATOM 719 O O . VAL A 1 95 ? -4.328 3.068 0.139 1 95.81 95 VAL A O 1
ATOM 722 N N . PRO A 1 96 ? -3.311 2.004 -1.587 1 97.75 96 PRO A N 1
ATOM 723 C CA . PRO A 1 96 ? -3.734 0.716 -1.034 1 97.75 96 PRO A CA 1
ATOM 724 C C . PRO A 1 96 ? -2.861 0.258 0.131 1 97.75 96 PRO A C 1
ATOM 726 O O . PRO A 1 96 ? -1.631 0.295 0.038 1 97.75 96 PRO A O 1
ATOM 729 N N . ASN A 1 97 ? -3.488 -0.067 1.222 1 97.5 97 ASN A N 1
ATOM 730 C CA . ASN A 1 97 ? -2.852 -0.711 2.365 1 97.5 97 ASN A CA 1
ATOM 731 C C . ASN A 1 97 ? -3.256 -2.178 2.479 1 97.5 97 ASN A C 1
ATOM 733 O O . ASN A 1 97 ? -4.328 -2.492 2.994 1 97.5 97 ASN A O 1
ATOM 737 N N . VAL A 1 98 ? -2.408 -3.074 1.908 1 98.06 98 VAL A N 1
ATOM 738 C CA . VAL A 1 98 ? -2.688 -4.5 2.037 1 98.06 98 VAL A CA 1
ATOM 739 C C . VAL A 1 98 ? -2.424 -4.953 3.471 1 98.06 98 VAL A C 1
ATOM 741 O O . VAL A 1 98 ? -1.27 -5.102 3.879 1 98.06 98 VAL A O 1
ATOM 744 N N . VAL A 1 99 ? -3.475 -5.289 4.145 1 97.25 99 VAL A N 1
ATOM 745 C CA . VAL A 1 99 ? -3.418 -5.562 5.574 1 97.25 99 VAL A CA 1
ATOM 746 C C . VAL A 1 99 ? -3.098 -7.039 5.805 1 97.25 99 VAL A C 1
ATOM 748 O O . VAL A 1 99 ? -2.377 -7.383 6.746 1 97.25 99 VAL A O 1
ATOM 751 N N . HIS A 1 100 ? -3.67 -7.859 4.969 1 96.69 100 HIS A N 1
ATOM 752 C CA . HIS A 1 100 ? -3.57 -9.297 5.207 1 96.69 100 HIS A CA 1
ATOM 753 C C . HIS A 1 100 ? -3.854 -10.086 3.938 1 96.69 100 HIS A C 1
ATOM 755 O O . HIS A 1 100 ? -4.711 -9.703 3.139 1 96.69 100 HIS A O 1
ATOM 761 N N . ILE A 1 101 ? -3.107 -11.164 3.771 1 96.75 101 ILE A N 1
ATOM 762 C CA . ILE A 1 101 ? -3.379 -12.148 2.734 1 96.75 101 ILE A CA 1
ATOM 763 C C . ILE A 1 101 ? -3.5 -13.539 3.361 1 96.75 101 ILE A C 1
ATOM 765 O O . ILE A 1 101 ? -2.65 -13.945 4.156 1 96.75 101 ILE A O 1
ATOM 769 N N . SER A 1 102 ? -4.559 -14.211 3.023 1 97 102 SER A N 1
ATOM 770 C CA . SER A 1 102 ? -4.789 -15.508 3.66 1 97 102 SER A CA 1
ATOM 771 C C . SER A 1 102 ? -5.336 -16.516 2.662 1 97 102 SER A C 1
ATOM 773 O O . SER A 1 102 ? -5.766 -16.156 1.566 1 97 102 SER A O 1
ATOM 775 N N . GLY A 1 103 ? -5.34 -17.781 3.023 1 97.12 103 GLY A N 1
ATOM 776 C CA . GLY A 1 103 ? -5.855 -18.859 2.195 1 97.12 103 GLY A CA 1
ATOM 777 C C . GLY A 1 103 ? -7.316 -19.172 2.469 1 97.12 103 GLY A C 1
ATOM 778 O O . GLY A 1 103 ? -7.949 -19.906 1.71 1 97.12 103 GLY A O 1
ATOM 779 N N . THR A 1 104 ? -7.832 -18.641 3.518 1 97.38 104 THR A N 1
ATOM 780 C CA . THR A 1 104 ? -9.219 -18.922 3.893 1 97.38 104 THR A CA 1
ATOM 781 C C . THR A 1 104 ? -9.961 -17.625 4.207 1 97.38 104 THR A C 1
ATOM 783 O O . THR A 1 104 ? -9.367 -16.672 4.715 1 97.38 104 THR A O 1
ATOM 786 N N . ILE A 1 105 ? -11.234 -17.625 3.934 1 97.75 105 ILE A N 1
ATOM 787 C CA . ILE A 1 105 ? -12.055 -16.453 4.172 1 97.75 105 ILE A CA 1
ATOM 788 C C . ILE A 1 105 ? -12.086 -16.125 5.664 1 97.75 105 ILE A C 1
ATOM 790 O O . ILE A 1 105 ? -12.133 -14.961 6.051 1 97.75 105 ILE A O 1
ATOM 794 N N . ARG A 1 106 ? -12.094 -17.141 6.504 1 98 106 ARG A N 1
ATOM 795 C CA . ARG A 1 106 ? -12.18 -16.938 7.949 1 98 106 ARG A CA 1
ATOM 796 C C . ARG A 1 106 ? -11.055 -16.047 8.445 1 98 106 ARG A C 1
ATOM 798 O O . ARG A 1 106 ? -11.289 -15.148 9.266 1 98 106 ARG A O 1
ATOM 805 N N . HIS A 1 107 ? -9.859 -16.25 7.98 1 98 107 HIS A N 1
ATOM 806 C CA . HIS A 1 107 ? -8.734 -15.422 8.406 1 98 107 HIS A CA 1
ATOM 807 C C . HIS A 1 107 ? -8.883 -13.984 7.914 1 98 107 HIS A C 1
ATOM 809 O O . HIS A 1 107 ? -8.531 -13.039 8.625 1 98 107 HIS A O 1
ATOM 815 N N . ALA A 1 108 ? -9.43 -13.797 6.715 1 98.31 108 ALA A N 1
ATOM 816 C CA . ALA A 1 108 ? -9.695 -12.453 6.207 1 98.31 108 ALA A CA 1
ATOM 817 C C . ALA A 1 108 ? -10.766 -11.758 7.043 1 98.31 108 ALA A C 1
ATOM 819 O O . ALA A 1 108 ? -10.664 -10.562 7.32 1 98.31 108 ALA A O 1
ATOM 820 N N . GLN A 1 109 ? -11.766 -12.508 7.43 1 98.69 109 GLN A N 1
ATOM 821 C CA . GLN A 1 109 ? -12.844 -11.969 8.258 1 98.69 109 GLN A CA 1
ATOM 822 C C . GLN A 1 109 ? -12.305 -11.469 9.602 1 98.69 109 GLN A C 1
ATOM 824 O O . GLN A 1 109 ? -12.578 -10.336 10 1 98.69 109 GLN A O 1
ATOM 829 N N . LEU A 1 110 ? -11.547 -12.312 10.227 1 98.56 110 LEU A N 1
ATOM 830 C CA . LEU A 1 110 ? -10.977 -11.953 11.523 1 98.56 110 LEU A CA 1
ATOM 831 C C . LEU A 1 110 ? -10.086 -10.727 11.406 1 98.56 110 LEU A C 1
ATOM 833 O O . LEU A 1 110 ? -10.172 -9.805 12.219 1 98.56 110 LEU A O 1
ATOM 837 N N . ALA A 1 111 ? -9.289 -10.75 10.406 1 98.44 111 ALA A N 1
ATOM 838 C CA . ALA A 1 111 ? -8.398 -9.609 10.18 1 98.44 111 ALA A CA 1
ATOM 839 C C . ALA A 1 111 ? -9.195 -8.344 9.898 1 98.44 111 ALA A C 1
ATOM 841 O O . ALA A 1 111 ? -8.828 -7.258 10.359 1 98.44 111 ALA A O 1
ATOM 842 N N . ALA A 1 112 ? -10.242 -8.43 9.156 1 98.75 112 ALA A N 1
ATOM 843 C CA . ALA A 1 112 ? -11.055 -7.27 8.789 1 98.75 112 ALA A CA 1
ATOM 844 C C . ALA A 1 112 ? -11.719 -6.656 10.016 1 98.75 112 ALA A C 1
ATOM 846 O O . ALA A 1 112 ? -11.75 -5.434 10.164 1 98.75 112 ALA A O 1
ATOM 847 N N . ILE A 1 113 ? -12.203 -7.504 10.781 1 98.62 113 ILE A N 1
ATOM 848 C CA . ILE A 1 113 ? -12.867 -7.035 11.992 1 98.62 113 ILE A CA 1
ATOM 849 C C . ILE A 1 113 ? -11.867 -6.309 12.891 1 98.62 113 ILE A C 1
ATOM 851 O O . ILE A 1 113 ? -12.156 -5.223 13.398 1 98.62 113 ILE A O 1
ATOM 855 N N . ARG A 1 114 ? -10.75 -6.906 13.031 1 98.19 114 ARG A N 1
ATOM 856 C CA . ARG A 1 114 ? -9.695 -6.277 13.82 1 98.19 114 ARG A CA 1
ATOM 857 C C . ARG A 1 114 ? -9.266 -4.949 13.211 1 98.19 114 ARG A C 1
ATOM 859 O O . ARG A 1 114 ? -9.133 -3.947 13.922 1 98.19 114 ARG A O 1
ATOM 866 N N . HIS A 1 115 ? -9.125 -4.93 11.953 1 97.81 115 HIS A N 1
ATOM 867 C CA . HIS A 1 115 ? -8.625 -3.725 11.297 1 97.81 115 HIS A CA 1
ATOM 868 C C . HIS A 1 115 ? -9.68 -2.619 11.305 1 97.81 115 HIS A C 1
ATOM 870 O O . HIS A 1 115 ? -9.344 -1.438 11.406 1 97.81 115 HIS A O 1
ATOM 876 N N . ASN A 1 116 ? -10.938 -2.975 11.227 1 97.12 116 ASN A N 1
ATOM 877 C CA . ASN A 1 116 ? -12 -1.985 11.375 1 97.12 116 ASN A CA 1
ATOM 878 C C . ASN A 1 116 ? -11.891 -1.249 12.711 1 97.12 116 ASN A C 1
ATOM 880 O O . ASN A 1 116 ? -12.078 -0.033 12.766 1 97.12 116 ASN A O 1
ATOM 884 N N . ARG A 1 117 ? -11.609 -2 13.703 1 96.56 117 ARG A N 1
ATOM 885 C CA . ARG A 1 117 ? -11.461 -1.388 15.016 1 96.56 117 ARG A CA 1
ATOM 886 C C . ARG A 1 117 ? -10.281 -0.414 15.039 1 96.56 117 ARG A C 1
ATOM 888 O O . ARG A 1 117 ? -10.383 0.671 15.609 1 96.56 117 ARG A O 1
ATOM 895 N N . GLU A 1 118 ? -9.227 -0.833 14.414 1 95 118 GLU A N 1
ATOM 896 C CA . GLU A 1 118 ? -8.047 0.029 14.359 1 95 118 GLU A CA 1
ATOM 897 C C . GLU A 1 118 ? -8.344 1.317 13.594 1 95 118 GLU A C 1
ATOM 899 O O . GLU A 1 118 ? -7.953 2.404 14.023 1 95 118 GLU A O 1
ATOM 904 N N . VAL A 1 119 ? -9.008 1.19 12.477 1 93.81 119 VAL A N 1
ATOM 905 C CA . VAL A 1 119 ? -9.32 2.344 11.641 1 93.81 119 VAL A CA 1
ATOM 906 C C . VAL A 1 119 ? -10.273 3.281 12.383 1 93.81 119 VAL A C 1
ATOM 908 O O . VAL A 1 119 ? -10.086 4.5 12.375 1 93.81 119 VAL A O 1
ATOM 911 N N . VAL A 1 120 ? -11.258 2.717 13.039 1 93.06 120 VAL A N 1
ATOM 912 C CA . VAL A 1 120 ? -12.203 3.518 13.812 1 93.06 120 VAL A CA 1
ATOM 913 C C . VAL A 1 120 ? -11.469 4.242 14.938 1 93.06 120 VAL A C 1
ATOM 915 O O . VAL A 1 120 ? -11.758 5.402 15.227 1 93.06 120 VAL A O 1
ATOM 918 N N . GLY A 1 121 ? -10.539 3.52 15.586 1 91.38 121 GLY A N 1
ATOM 919 C CA . GLY A 1 121 ? -9.711 4.168 16.594 1 91.38 121 GLY A CA 1
ATOM 920 C C . GLY A 1 121 ? -8.977 5.387 16.062 1 91.38 121 GLY A C 1
ATOM 921 O O . GLY A 1 121 ? -8.898 6.414 16.734 1 91.38 121 GLY A O 1
ATOM 922 N N . ARG A 1 122 ? -8.469 5.262 14.883 1 88.69 122 ARG A N 1
ATOM 923 C CA . ARG A 1 122 ? -7.789 6.383 14.25 1 88.69 122 ARG A CA 1
ATOM 924 C C . ARG A 1 122 ? -8.75 7.543 14.008 1 88.69 122 ARG A C 1
ATOM 926 O O . ARG A 1 122 ? -8.398 8.703 14.234 1 88.69 122 ARG A O 1
ATOM 933 N N . TYR A 1 123 ? -9.914 7.219 13.539 1 88.44 123 TYR A N 1
ATOM 934 C CA . TYR A 1 123 ? -10.906 8.25 13.281 1 88.44 123 TYR A CA 1
ATOM 935 C C . TYR A 1 123 ? -11.305 8.961 14.57 1 88.44 123 TYR A C 1
ATOM 937 O O . TYR A 1 123 ? -11.461 10.188 14.594 1 88.44 123 TYR A O 1
ATOM 945 N N . ARG A 1 124 ? -11.453 8.148 15.594 1 88.12 124 ARG A N 1
ATOM 946 C CA . ARG A 1 124 ? -11.82 8.719 16.891 1 88.12 124 ARG A CA 1
ATOM 947 C C . ARG A 1 124 ? -10.719 9.641 17.406 1 88.12 124 ARG A C 1
ATOM 949 O O . ARG A 1 124 ? -11 10.695 17.984 1 88.12 124 ARG A O 1
ATOM 956 N N . ALA A 1 125 ? -9.492 9.211 17.188 1 84.19 125 ALA A N 1
ATOM 957 C CA . ALA A 1 125 ? -8.352 10.008 17.641 1 84.19 125 ALA A CA 1
ATOM 958 C C . ALA A 1 125 ? -8.289 11.344 16.906 1 84.19 125 ALA A C 1
ATOM 960 O O . ALA A 1 125 ? -8.023 12.383 17.516 1 84.19 125 ALA A O 1
ATOM 961 N N . ILE A 1 126 ? -8.562 11.344 15.727 1 80.69 126 ILE A N 1
ATOM 962 C CA . ILE A 1 126 ? -8.516 12.547 14.898 1 80.69 126 ILE A CA 1
ATOM 963 C C . ILE A 1 126 ? -9.672 13.469 15.266 1 80.69 126 ILE A C 1
ATOM 965 O O . ILE A 1 126 ? -9.508 14.688 15.328 1 80.69 126 ILE A O 1
ATOM 969 N N . ALA A 1 127 ? -10.812 12.867 15.469 1 79.81 127 ALA A N 1
ATOM 970 C CA . ALA A 1 127 ? -12.008 13.641 15.781 1 79.81 127 ALA A CA 1
ATOM 971 C C . ALA A 1 127 ? -12 14.102 17.234 1 79.81 127 ALA A C 1
ATOM 973 O O . ALA A 1 127 ? -12.844 14.898 17.656 1 79.81 127 ALA A O 1
ATOM 974 N N . GLN A 1 128 ? -11.008 13.672 18.016 1 80.25 128 GLN A N 1
ATOM 975 C CA . GLN A 1 128 ? -10.93 13.984 19.438 1 80.25 128 GLN A CA 1
ATOM 976 C C . GLN A 1 128 ? -12.211 13.586 20.156 1 80.25 128 GLN A C 1
ATOM 978 O O . GLN A 1 128 ? -12.734 14.352 20.984 1 80.25 128 GLN A O 1
ATOM 983 N N . THR A 1 129 ? -12.836 12.617 19.719 1 70.81 129 THR A N 1
ATOM 984 C CA . THR A 1 129 ? -14.023 12.094 20.406 1 70.81 129 THR A CA 1
ATOM 985 C C . THR A 1 129 ? -13.633 11.375 21.688 1 70.81 129 THR A C 1
ATOM 987 O O . THR A 1 129 ? -12.734 10.531 21.688 1 70.81 129 THR A O 1
ATOM 990 N N . PRO A 1 130 ? -14.266 11.891 22.891 1 65.69 130 PRO A N 1
ATOM 991 C CA . PRO A 1 130 ? -13.898 11.211 24.141 1 65.69 130 PRO A CA 1
ATOM 992 C C . PRO A 1 130 ? -14.148 9.703 24.078 1 65.69 130 PRO A C 1
ATOM 994 O O . PRO A 1 130 ? -15.062 9.25 23.391 1 65.69 130 PRO A O 1
ATOM 997 N N . ALA A 1 131 ? -13.312 9.086 24.703 1 58.88 131 ALA A N 1
ATOM 998 C CA . ALA A 1 131 ? -13.469 7.641 24.859 1 58.88 131 ALA A CA 1
ATOM 999 C C . ALA A 1 131 ? -14.797 7.301 25.531 1 58.88 131 ALA A C 1
ATOM 1001 O O . ALA A 1 131 ? -15.203 7.973 26.484 1 58.88 131 ALA A O 1
ATOM 1002 N N . GLY A 1 132 ? -15.477 6.363 25.062 1 59.97 132 GLY A N 1
ATOM 1003 C CA . GLY A 1 132 ? -16.703 5.965 25.719 1 59.97 132 GLY A CA 1
ATOM 1004 C C . GLY A 1 132 ? -17.953 6.52 25.047 1 59.97 132 GLY A C 1
ATOM 1005 O O . GLY A 1 132 ? -19.062 6.051 25.297 1 59.97 132 GLY A O 1
ATOM 1006 N N . TYR A 1 133 ? -17.812 7.602 24.422 1 61.34 133 TYR A N 1
ATOM 1007 C CA . TYR A 1 133 ? -19 8.141 23.766 1 61.34 133 TYR A CA 1
ATOM 1008 C C . TYR A 1 133 ? -19.453 7.234 22.625 1 61.34 133 TYR A C 1
ATOM 1010 O O . TYR A 1 133 ? -18.672 6.934 21.719 1 61.34 133 TYR A O 1
ATOM 1018 N N . GLN A 1 134 ? -20.5 6.48 23 1 65.06 134 GLN A N 1
ATOM 1019 C CA . GLN A 1 134 ? -21.125 5.711 21.922 1 65.06 134 GLN A CA 1
ATOM 1020 C C . GLN A 1 134 ? -21.406 6.59 20.703 1 65.06 134 GLN A C 1
ATOM 1022 O O . GLN A 1 134 ? -22.078 7.617 20.828 1 65.06 134 GLN A O 1
ATOM 1027 N N . ASP A 1 135 ? -20.719 6.312 19.703 1 79.69 135 ASP A N 1
ATOM 1028 C CA . ASP A 1 135 ? -20.812 7.152 18.516 1 79.69 135 ASP A CA 1
ATOM 1029 C C . ASP A 1 135 ? -21.141 6.316 17.281 1 79.69 135 ASP A C 1
ATOM 1031 O O . ASP A 1 135 ? -21.5 5.141 17.391 1 79.69 135 ASP A O 1
ATOM 1035 N N . VAL A 1 136 ? -21.375 6.922 16.312 1 87.44 136 VAL A N 1
ATOM 1036 C CA . VAL A 1 136 ? -21.703 6.336 15.023 1 87.44 136 VAL A CA 1
ATOM 1037 C C . VAL A 1 136 ? -20.734 5.199 14.703 1 87.44 136 VAL A C 1
ATOM 1039 O O . VAL A 1 136 ? -21.109 4.242 14.023 1 87.44 136 VAL A O 1
ATOM 1042 N N . TYR A 1 137 ? -19.656 5.121 15.398 1 91.12 137 TYR A N 1
ATOM 1043 C CA . TYR A 1 137 ? -18.641 4.109 15.086 1 91.12 137 TYR A CA 1
ATOM 1044 C C . TYR A 1 137 ? -18.953 2.797 15.797 1 91.12 137 TYR A C 1
ATOM 1046 O O . TYR A 1 137 ? -18.672 1.719 15.273 1 91.12 137 TYR A O 1
ATOM 1054 N N . ASP A 1 138 ? -19.516 2.873 17.016 1 92.56 138 ASP A N 1
ATOM 1055 C CA . ASP A 1 138 ? -19.875 1.644 17.719 1 92.56 138 ASP A CA 1
ATOM 1056 C C . ASP A 1 138 ? -20.922 0.859 16.938 1 92.56 138 ASP A C 1
ATOM 1058 O O . ASP A 1 138 ? -20.828 -0.361 16.781 1 92.56 138 ASP A O 1
ATOM 1062 N N . SER A 1 139 ? -21.906 1.604 16.531 1 94.19 139 SER A N 1
ATOM 1063 C CA . SER A 1 139 ? -22.938 0.967 15.703 1 94.19 139 SER A CA 1
ATOM 1064 C C . SER A 1 139 ? -22.328 0.388 14.422 1 94.19 139 SER A C 1
ATOM 1066 O O . SER A 1 139 ? -22.688 -0.718 14.016 1 94.19 139 SER A O 1
ATOM 1068 N N . TYR A 1 140 ? -21.469 1.092 13.82 1 95.69 140 TYR A N 1
ATOM 1069 C CA . TYR A 1 140 ? -20.797 0.622 12.609 1 95.69 140 TYR A CA 1
ATOM 1070 C C . TYR A 1 140 ? -20.031 -0.664 12.875 1 95.69 140 TYR A C 1
ATOM 1072 O O . TYR A 1 140 ? -20.109 -1.617 12.102 1 95.69 140 TYR A O 1
ATOM 1080 N N . LEU A 1 141 ? -19.266 -0.703 13.969 1 96.94 141 LEU A N 1
ATOM 1081 C CA . LEU A 1 141 ? -18.422 -1.863 14.266 1 96.94 141 LEU A CA 1
ATOM 1082 C C . LEU A 1 141 ? -19.281 -3.109 14.469 1 96.94 141 LEU A C 1
ATOM 1084 O O . LEU A 1 141 ? -18.922 -4.195 14 1 96.94 141 LEU A O 1
ATOM 1088 N N . GLU A 1 142 ? -20.375 -2.91 15.117 1 96.69 142 GLU A N 1
ATOM 1089 C CA . GLU A 1 142 ? -21.281 -4.039 15.328 1 96.69 142 GLU A CA 1
ATOM 1090 C C . GLU A 1 142 ? -21.875 -4.52 14.016 1 96.69 142 GLU A C 1
ATOM 1092 O O . GLU A 1 142 ? -21.875 -5.719 13.719 1 96.69 142 GLU A O 1
ATOM 1097 N N . LYS A 1 143 ? -22.375 -3.617 13.266 1 97.19 143 LYS A N 1
ATOM 1098 C CA . LYS A 1 143 ? -23 -3.961 11.992 1 97.19 143 LYS A CA 1
ATOM 1099 C C . LYS A 1 143 ? -21.984 -4.578 11.03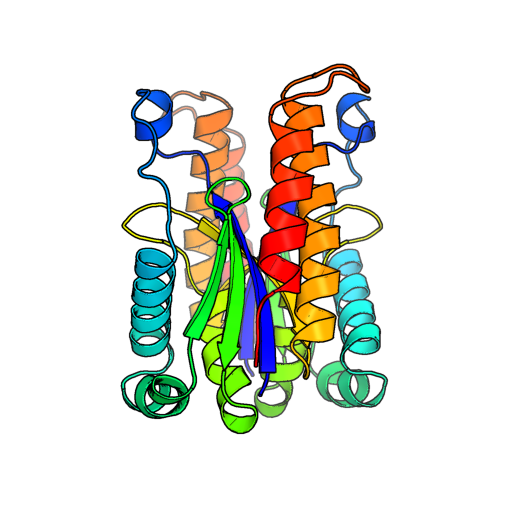1 1 97.19 143 LYS A C 1
ATOM 1101 O O . LYS A 1 143 ? -22.281 -5.57 10.359 1 97.19 143 LYS A O 1
ATOM 1106 N N . SER A 1 144 ? -20.828 -3.969 10.953 1 97.69 144 SER A N 1
ATOM 1107 C CA . SER A 1 144 ? -19.797 -4.457 10.031 1 97.69 144 SER A CA 1
ATOM 1108 C C . SER A 1 144 ? -19.328 -5.852 10.43 1 97.69 144 SER A C 1
ATOM 1110 O O . SER A 1 144 ? -19.062 -6.688 9.562 1 97.69 144 SER A O 1
ATOM 1112 N N . ALA A 1 145 ? -19.156 -6.109 11.734 1 98.12 145 ALA A N 1
ATOM 1113 C CA . ALA A 1 145 ? -18.75 -7.438 12.188 1 98.12 145 ALA A CA 1
ATOM 1114 C C . ALA A 1 145 ? -19.766 -8.492 11.766 1 98.12 145 ALA A C 1
ATOM 1116 O O . ALA A 1 145 ? -19.391 -9.578 11.32 1 98.12 145 ALA A O 1
ATOM 1117 N N . THR A 1 146 ? -21.047 -8.148 11.922 1 98.06 146 THR A N 1
ATOM 1118 C CA . THR A 1 146 ? -22.094 -9.062 11.516 1 98.06 146 THR A CA 1
ATOM 1119 C C . THR A 1 146 ? -22.031 -9.328 10.008 1 98.06 146 THR A C 1
ATOM 1121 O O . THR A 1 146 ? -22.109 -10.484 9.578 1 98.06 146 THR A O 1
ATOM 1124 N N . GLU A 1 147 ? -21.891 -8.297 9.234 1 98.12 147 GLU A N 1
ATOM 1125 C CA . GLU A 1 147 ? -21.812 -8.422 7.785 1 98.12 147 GLU A CA 1
ATOM 1126 C C . GLU A 1 147 ? -20.594 -9.266 7.375 1 98.12 147 GLU A C 1
ATOM 1128 O O . GLU A 1 147 ? -20.719 -10.164 6.547 1 98.12 147 GLU A O 1
ATOM 1133 N N . ILE A 1 148 ? -19.453 -9.016 7.934 1 98.56 148 ILE A N 1
ATOM 1134 C CA . ILE A 1 148 ? -18.203 -9.688 7.598 1 98.56 148 ILE A CA 1
ATOM 1135 C C . ILE A 1 148 ? -18.297 -11.164 7.965 1 98.56 148 ILE A C 1
ATOM 1137 O O . ILE A 1 148 ? -17.891 -12.031 7.191 1 98.56 148 ILE A O 1
ATOM 1141 N N . ASN A 1 149 ? -18.859 -11.453 9.148 1 97.88 149 ASN A N 1
ATOM 1142 C CA . ASN A 1 149 ? -18.969 -12.836 9.609 1 97.88 149 ASN A CA 1
ATOM 1143 C C . ASN A 1 149 ? -19.922 -13.641 8.727 1 97.88 149 ASN A C 1
ATOM 1145 O O . ASN A 1 149 ? -19.859 -14.867 8.688 1 97.88 149 ASN A O 1
ATOM 1149 N N . SER A 1 150 ? -20.797 -13 8.008 1 97.69 150 SER A N 1
ATOM 1150 C CA . SER A 1 150 ? -21.797 -13.688 7.195 1 97.69 150 SER A CA 1
ATOM 1151 C C . SER A 1 150 ? -21.25 -14.023 5.812 1 97.69 150 SER A C 1
ATOM 1153 O O . SER A 1 150 ? -21.891 -14.734 5.039 1 97.69 150 SER A O 1
ATOM 1155 N N . LEU A 1 151 ? -20.062 -13.445 5.477 1 97.06 151 LEU A N 1
ATOM 1156 C CA . LEU A 1 151 ? -19.484 -13.703 4.168 1 97.06 151 LEU A CA 1
ATOM 1157 C C . LEU A 1 151 ? -19.234 -15.195 3.973 1 97.06 151 LEU A C 1
ATOM 1159 O O . LEU A 1 151 ? -18.828 -15.891 4.91 1 97.06 151 LEU A O 1
ATOM 1163 N N . GLN A 1 152 ? -19.469 -15.656 2.797 1 91.44 152 GLN A N 1
ATOM 1164 C CA . GLN A 1 152 ? -19.25 -17.062 2.438 1 91.44 152 GLN A CA 1
ATOM 1165 C C . GLN A 1 152 ? -18.234 -17.188 1.313 1 91.44 152 GLN A C 1
ATOM 1167 O O . GLN A 1 152 ? -18.047 -16.266 0.522 1 91.44 152 GLN A O 1
ATOM 1172 N N . ASP A 1 153 ? -17.516 -18.297 1.242 1 88.62 153 ASP A N 1
ATOM 1173 C CA . ASP A 1 153 ? -16.469 -18.562 0.252 1 88.62 153 ASP A CA 1
ATOM 1174 C C . ASP A 1 153 ? -17.078 -18.75 -1.138 1 88.62 153 ASP A C 1
ATOM 1176 O O . ASP A 1 153 ? -18.188 -19.25 -1.271 1 88.62 153 ASP A O 1
ATOM 1180 N N . ASN B 1 1 ? 17.75 -7.715 -12.641 1 95.19 1 ASN B N 1
ATOM 1181 C CA . ASN B 1 1 ? 17.266 -7.121 -11.391 1 95.19 1 ASN B CA 1
ATOM 1182 C C . ASN B 1 1 ? 15.883 -6.512 -11.555 1 95.19 1 ASN B C 1
ATOM 1184 O O . ASN B 1 1 ? 15.438 -6.25 -12.672 1 95.19 1 ASN B O 1
ATOM 1188 N N . ARG B 1 2 ? 15.133 -6.477 -10.453 1 97.81 2 ARG B N 1
ATOM 1189 C CA . ARG B 1 2 ? 13.906 -5.699 -10.352 1 97.81 2 ARG B CA 1
ATOM 1190 C C . ARG B 1 2 ? 14.07 -4.547 -9.367 1 97.81 2 ARG B C 1
ATOM 1192 O O . ARG B 1 2 ? 14.805 -4.664 -8.383 1 97.81 2 ARG B O 1
ATOM 1199 N N . TRP B 1 3 ? 13.398 -3.471 -9.688 1 98.44 3 TRP B N 1
ATOM 1200 C CA . TRP B 1 3 ? 13.5 -2.244 -8.906 1 98.44 3 TRP B CA 1
ATOM 1201 C C . TRP B 1 3 ? 12.133 -1.804 -8.398 1 98.44 3 TRP B C 1
ATOM 1203 O O . TRP B 1 3 ? 11.188 -1.674 -9.188 1 98.44 3 TRP B O 1
ATOM 1213 N N . LEU B 1 4 ? 12.047 -1.626 -7.059 1 98.56 4 LEU B N 1
ATOM 1214 C CA . LEU B 1 4 ? 10.812 -1.151 -6.441 1 98.56 4 LEU B CA 1
ATOM 1215 C C . LEU B 1 4 ? 10.969 0.282 -5.945 1 98.56 4 LEU B C 1
ATOM 1217 O O . LEU B 1 4 ? 11.93 0.597 -5.23 1 98.56 4 LEU B O 1
ATOM 1221 N N . LEU B 1 5 ? 10.078 1.165 -6.379 1 98.81 5 LEU B N 1
ATOM 1222 C CA . LEU B 1 5 ? 9.938 2.494 -5.801 1 98.81 5 LEU B CA 1
ATOM 1223 C C . LEU B 1 5 ? 8.789 2.523 -4.793 1 98.81 5 LEU B C 1
ATOM 1225 O O . LEU B 1 5 ? 7.633 2.281 -5.152 1 98.81 5 LEU B O 1
ATOM 1229 N N . VAL B 1 6 ? 9.125 2.859 -3.551 1 98.81 6 VAL B N 1
ATOM 1230 C CA . VAL B 1 6 ? 8.133 2.785 -2.486 1 98.81 6 VAL B CA 1
ATOM 1231 C C . VAL B 1 6 ? 8.172 4.066 -1.654 1 98.81 6 VAL B C 1
ATOM 1233 O O . VAL B 1 6 ? 9.25 4.57 -1.326 1 98.81 6 VAL B O 1
ATOM 1236 N N . GLU B 1 7 ? 7.023 4.625 -1.363 1 98.12 7 GLU B N 1
ATOM 1237 C CA . GLU B 1 7 ? 6.871 5.656 -0.342 1 98.12 7 GLU B CA 1
ATOM 1238 C C . GLU B 1 7 ? 6.305 5.078 0.95 1 98.12 7 GLU B C 1
ATOM 1240 O O . GLU B 1 7 ? 5.27 4.406 0.934 1 98.12 7 GLU B O 1
ATOM 1245 N N . PHE B 1 8 ? 6.957 5.301 2.057 1 97.19 8 PHE B N 1
ATOM 1246 C CA . PHE B 1 8 ? 6.438 4.871 3.348 1 97.19 8 PHE B CA 1
ATOM 1247 C C . PHE B 1 8 ? 5.668 5.996 4.027 1 97.19 8 PHE B C 1
ATOM 1249 O O . PHE B 1 8 ? 6.273 6.902 4.609 1 97.19 8 PHE B O 1
ATOM 1256 N N . LEU B 1 9 ? 4.367 5.863 4.008 1 94.75 9 LEU B N 1
ATOM 1257 C CA . LEU B 1 9 ? 3.502 6.891 4.582 1 94.75 9 LEU B CA 1
ATOM 1258 C C . LEU B 1 9 ? 3.312 6.668 6.078 1 94.75 9 LEU B C 1
ATOM 1260 O O . LEU B 1 9 ? 2.9 5.59 6.504 1 94.75 9 LEU B O 1
ATOM 1264 N N . PRO B 1 10 ? 3.609 7.66 6.828 1 90.31 10 PRO B N 1
ATOM 1265 C CA . PRO B 1 10 ? 3.395 7.492 8.266 1 90.31 10 PRO B CA 1
ATOM 1266 C C . PRO B 1 10 ? 1.916 7.43 8.641 1 90.31 10 PRO B C 1
ATOM 1268 O O . PRO B 1 10 ? 1.091 8.109 8.023 1 90.31 10 PRO B O 1
ATOM 1271 N N . ILE B 1 11 ? 1.577 6.613 9.484 1 83.44 11 ILE B N 1
ATOM 1272 C CA . ILE B 1 11 ? 0.215 6.539 10 1 83.44 11 ILE B CA 1
ATOM 1273 C C . ILE B 1 11 ? 0.087 7.422 11.242 1 83.44 11 ILE B C 1
ATOM 1275 O O . ILE B 1 11 ? 1.012 7.5 12.055 1 83.44 11 ILE B O 1
ATOM 1279 N N . SER B 1 12 ? 0.015 8.805 11.258 1 60.97 12 SER B N 1
ATOM 1280 C CA . SER B 1 12 ? -0.014 9.852 12.281 1 60.97 12 SER B CA 1
ATOM 1281 C C . SER B 1 12 ? -0.105 9.25 13.68 1 60.97 12 SER B C 1
ATOM 1283 O O . SER B 1 12 ? 0.455 9.797 14.633 1 60.97 12 SER B O 1
ATOM 1285 N N . ALA B 1 13 ? -1.042 8.328 14.117 1 50.47 13 ALA B N 1
ATOM 1286 C CA . ALA B 1 13 ? -1.621 8.68 15.414 1 50.47 13 ALA B CA 1
ATOM 1287 C C . ALA B 1 13 ? -0.562 8.656 16.516 1 50.47 13 ALA B C 1
ATOM 1289 O O . ALA B 1 13 ? -0.889 8.609 17.703 1 50.47 13 ALA B O 1
ATOM 1290 N N . SER B 1 14 ? 0.659 8.227 16.203 1 46.09 14 SER B N 1
ATOM 1291 C CA . SER B 1 14 ? 1.083 7.918 17.562 1 46.09 14 SER B CA 1
ATOM 1292 C C . SER B 1 14 ? 1.116 9.172 18.422 1 46.09 14 SER B C 1
ATOM 1294 O O . SER B 1 14 ? 1.275 10.281 17.922 1 46.09 14 SER B O 1
ATOM 1296 N N . ALA B 1 15 ? 0.475 9.117 19.547 1 44.84 15 ALA B N 1
ATOM 1297 C CA . ALA B 1 15 ? 0.542 10 20.703 1 44.84 15 ALA B CA 1
ATOM 1298 C C . ALA B 1 15 ? 1.897 10.695 20.781 1 44.84 15 ALA B C 1
ATOM 1300 O O . ALA B 1 15 ? 1.986 11.852 21.203 1 44.84 15 ALA B O 1
ATOM 1301 N N . ASP B 1 16 ? 2.785 9.977 20.344 1 47.16 16 ASP B N 1
ATOM 1302 C CA . ASP B 1 16 ? 4.102 10.562 20.578 1 47.16 16 ASP B CA 1
ATOM 1303 C C . ASP B 1 16 ? 4.348 11.75 19.656 1 47.16 16 ASP B C 1
ATOM 1305 O O . ASP B 1 16 ? 5.039 12.703 20.031 1 47.16 16 ASP B O 1
ATOM 1309 N N . SER B 1 17 ? 3.836 11.586 18.406 1 46.72 17 SER B N 1
ATOM 1310 C CA . SER B 1 17 ? 3.992 12.773 17.562 1 46.72 17 SER B CA 1
ATOM 1311 C C . SER B 1 17 ? 3.201 13.945 18.125 1 46.72 17 SER B C 1
ATOM 1313 O O . SER B 1 17 ? 3.604 15.102 17.984 1 46.72 17 SER B O 1
ATOM 1315 N N . ALA B 1 18 ? 2.025 13.742 18.734 1 41.22 18 ALA B N 1
ATOM 1316 C CA . ALA B 1 18 ? 1.301 14.75 19.5 1 41.22 18 ALA B CA 1
ATOM 1317 C C . ALA B 1 18 ? 2.174 15.328 20.609 1 41.22 18 ALA B C 1
ATOM 1319 O O . ALA B 1 18 ? 1.992 16.469 21.016 1 41.22 18 ALA B O 1
ATOM 1320 N N . LEU B 1 19 ? 2.91 14.391 21.172 1 46.03 19 LEU B N 1
ATOM 1321 C CA . LEU B 1 19 ? 3.674 14.906 22.297 1 46.03 19 LEU B CA 1
ATOM 1322 C C . LEU B 1 19 ? 4.918 15.648 21.828 1 46.03 19 LEU B C 1
ATOM 1324 O O . LEU B 1 19 ? 5.773 16.016 22.625 1 46.03 19 LEU B O 1
ATOM 1328 N N . GLY B 1 20 ? 5.055 15.797 20.578 1 44.91 20 GLY B N 1
ATOM 1329 C CA . GLY B 1 20 ? 6.125 16.672 20.125 1 44.91 20 GLY B CA 1
ATOM 1330 C C . GLY B 1 20 ? 7.414 15.938 19.812 1 44.91 20 GLY B C 1
ATOM 1331 O O . GLY B 1 20 ? 8.453 16.562 19.594 1 44.91 20 GLY B O 1
ATOM 1332 N N . LYS B 1 21 ? 7.559 14.633 20.25 1 49.25 21 LYS B N 1
ATOM 1333 C CA . LYS B 1 21 ? 8.859 14.039 19.953 1 49.25 21 LYS B CA 1
ATOM 1334 C C . LYS B 1 21 ? 9.008 13.734 18.469 1 49.25 21 LYS B C 1
ATOM 1336 O O . LYS B 1 21 ? 8.141 13.086 17.875 1 49.25 21 LYS B O 1
ATOM 1341 N N . PRO B 1 22 ? 10 14.367 17.938 1 48.41 22 PRO B N 1
ATOM 1342 C CA . PRO B 1 22 ? 10.18 14.141 16.5 1 48.41 22 PRO B CA 1
ATOM 1343 C C . PRO B 1 22 ? 10.281 12.656 16.141 1 48.41 22 PRO B C 1
ATOM 1345 O O . PRO B 1 22 ? 10.961 11.898 16.828 1 48.41 22 PRO B O 1
ATOM 1348 N N . ALA B 1 23 ? 9.234 12.07 15.75 1 55.81 23 ALA B N 1
ATOM 1349 C CA . ALA B 1 23 ? 9.398 10.703 15.273 1 55.81 23 ALA B CA 1
ATOM 1350 C C . ALA B 1 23 ? 10.789 10.492 14.672 1 55.81 23 ALA B C 1
ATOM 1352 O O . ALA B 1 23 ? 11.297 11.352 13.945 1 55.81 23 ALA B O 1
ATOM 1353 N N . ALA B 1 24 ? 11.695 9.602 15.352 1 63.34 24 ALA B N 1
ATOM 1354 C CA . ALA B 1 24 ? 13.016 9.312 14.797 1 63.34 24 ALA B CA 1
ATOM 1355 C C . ALA B 1 24 ? 12.953 9.156 13.281 1 63.34 24 ALA B C 1
ATOM 1357 O O . ALA B 1 24 ? 12.031 8.531 12.75 1 63.34 24 ALA B O 1
ATOM 1358 N N . SER B 1 25 ? 13.797 9.875 12.664 1 84 25 SER B N 1
ATOM 1359 C CA . SER B 1 25 ? 13.867 9.898 11.211 1 84 25 SER B CA 1
ATOM 1360 C C . SER B 1 25 ? 14.188 8.516 10.648 1 84 25 SER B C 1
ATOM 1362 O O . SER B 1 25 ? 14.992 7.773 11.227 1 84 25 SER B O 1
ATOM 1364 N N . LEU B 1 26 ? 13.422 8.078 9.875 1 92.62 26 LEU B N 1
ATOM 1365 C CA . LEU B 1 26 ? 13.688 6.844 9.141 1 92.62 26 LEU B CA 1
ATOM 1366 C C . LEU B 1 26 ? 14.93 6.992 8.266 1 92.62 26 LEU B C 1
ATOM 1368 O O . LEU B 1 26 ? 15.273 8.102 7.855 1 92.62 26 LEU B O 1
ATOM 1372 N N . ASP B 1 27 ? 15.672 5.93 8.148 1 96.25 27 ASP B N 1
ATOM 1373 C CA . ASP B 1 27 ? 16.812 5.902 7.23 1 96.25 27 ASP B CA 1
ATOM 1374 C C . ASP B 1 27 ? 16.891 4.559 6.508 1 96.25 27 ASP B C 1
ATOM 1376 O O . ASP B 1 27 ? 16.062 3.674 6.723 1 96.25 27 ASP B O 1
ATOM 1380 N N . ALA B 1 28 ? 17.859 4.445 5.672 1 97.5 28 ALA B N 1
ATOM 1381 C CA . ALA B 1 28 ? 18 3.273 4.809 1 97.5 28 ALA B CA 1
ATOM 1382 C C . ALA B 1 28 ? 18.219 2.008 5.629 1 97.5 28 ALA B C 1
ATOM 1384 O O . ALA B 1 28 ? 17.672 0.948 5.312 1 97.5 28 ALA B O 1
ATOM 1385 N N . LYS B 1 29 ? 19 2.111 6.637 1 97.75 29 LYS B N 1
ATOM 1386 C CA . LYS B 1 29 ? 19.297 0.954 7.473 1 97.75 29 LYS B CA 1
ATOM 1387 C C . LYS B 1 29 ? 18.047 0.432 8.172 1 97.75 29 LYS B C 1
ATOM 1389 O O . LYS B 1 29 ? 17.812 -0.778 8.227 1 97.75 29 LYS B O 1
ATOM 1394 N N . LYS B 1 30 ? 17.312 1.313 8.711 1 97.75 30 LYS B N 1
ATOM 1395 C CA . LYS B 1 30 ? 16.078 0.944 9.391 1 97.75 30 LYS B CA 1
ATOM 1396 C C . LYS B 1 30 ? 15.086 0.311 8.422 1 97.75 30 LYS B C 1
ATOM 1398 O O . LYS B 1 30 ? 14.398 -0.653 8.766 1 97.75 30 LYS B O 1
ATOM 1403 N N . VAL B 1 31 ? 14.984 0.856 7.184 1 98.25 31 VAL B N 1
ATOM 1404 C CA . VAL B 1 31 ? 14.102 0.302 6.16 1 98.25 31 VAL B CA 1
ATOM 1405 C C . VAL B 1 31 ? 14.547 -1.118 5.812 1 98.25 31 VAL B C 1
ATOM 1407 O O . VAL B 1 31 ? 13.719 -2.031 5.75 1 98.25 31 VAL B O 1
ATOM 1410 N N . TYR B 1 32 ? 15.844 -1.31 5.684 1 98.56 32 TYR B N 1
ATOM 1411 C CA . TYR B 1 32 ? 16.375 -2.631 5.363 1 98.56 32 TYR B CA 1
ATOM 1412 C C . TYR B 1 32 ? 16.031 -3.635 6.461 1 98.56 32 TYR B C 1
ATOM 1414 O O . TYR B 1 32 ? 15.578 -4.746 6.176 1 98.56 32 TYR B O 1
ATOM 1422 N N . SER B 1 33 ? 16.25 -3.23 7.652 1 98.44 33 SER B N 1
ATOM 1423 C CA . SER B 1 33 ? 15.961 -4.105 8.781 1 98.44 33 SER B CA 1
ATOM 1424 C C . SER B 1 33 ? 14.484 -4.484 8.828 1 98.44 33 SER B C 1
ATOM 1426 O O . SER B 1 33 ? 14.141 -5.645 9.062 1 98.44 33 SER B O 1
ATOM 1428 N N . ALA B 1 34 ? 13.664 -3.51 8.625 1 98.31 34 ALA B N 1
ATOM 1429 C CA . ALA B 1 34 ? 12.227 -3.756 8.625 1 98.31 34 ALA B CA 1
ATOM 1430 C C . ALA B 1 34 ? 11.836 -4.707 7.496 1 98.31 34 ALA B C 1
ATOM 1432 O O . ALA B 1 34 ? 10.977 -5.578 7.68 1 98.31 34 ALA B O 1
ATOM 1433 N N . LEU B 1 35 ? 12.445 -4.543 6.316 1 98.38 35 LEU B N 1
ATOM 1434 C CA . LEU B 1 35 ? 12.172 -5.422 5.188 1 98.38 35 LEU B CA 1
ATOM 1435 C C . LEU B 1 35 ? 12.594 -6.855 5.5 1 98.38 35 LEU B C 1
ATOM 1437 O O . LEU B 1 35 ? 11.867 -7.801 5.207 1 98.38 35 LEU B O 1
ATOM 1441 N N . LYS B 1 36 ? 13.75 -6.949 6.094 1 98.44 36 LYS B N 1
ATOM 1442 C CA . LYS B 1 36 ? 14.219 -8.266 6.504 1 98.44 36 LYS B CA 1
ATOM 1443 C C . LYS B 1 36 ? 13.227 -8.938 7.449 1 98.44 36 LYS B C 1
ATOM 1445 O O . LYS B 1 36 ? 12.859 -10.094 7.254 1 98.44 36 LYS B O 1
ATOM 1450 N N . HIS B 1 37 ? 12.773 -8.219 8.43 1 98.19 37 HIS B N 1
ATOM 1451 C CA . HIS B 1 37 ? 11.812 -8.758 9.383 1 98.19 37 HIS B CA 1
ATOM 1452 C C . HIS B 1 37 ? 10.508 -9.148 8.695 1 98.19 37 HIS B C 1
ATOM 1454 O O . HIS B 1 37 ? 9.93 -10.188 9.008 1 98.19 37 HIS B O 1
ATOM 1460 N N . SER B 1 38 ? 10.102 -8.289 7.785 1 98.06 38 SER B N 1
ATOM 1461 C CA . SER B 1 38 ? 8.867 -8.586 7.055 1 98.06 38 SER B CA 1
ATOM 1462 C C . SER B 1 38 ? 9.008 -9.859 6.234 1 98.06 38 SER B C 1
ATOM 1464 O O . SER B 1 38 ? 8.094 -10.688 6.207 1 98.06 38 SER B O 1
ATOM 1466 N N . VAL B 1 39 ? 10.117 -10.086 5.543 1 98 39 VAL B N 1
ATOM 1467 C CA . VAL B 1 39 ? 10.352 -11.297 4.77 1 98 39 VAL B CA 1
ATOM 1468 C C . VAL B 1 39 ? 10.32 -12.516 5.695 1 98 39 VAL B C 1
ATOM 1470 O O . VAL B 1 39 ? 9.641 -13.5 5.406 1 98 39 VAL B O 1
ATOM 1473 N N . LEU B 1 40 ? 11.016 -12.398 6.812 1 98.19 40 LEU B N 1
ATOM 1474 C CA . LEU B 1 40 ? 11.102 -13.516 7.75 1 98.19 40 LEU B CA 1
ATOM 1475 C C . LEU B 1 40 ? 9.719 -13.867 8.297 1 98.19 40 LEU B C 1
ATOM 1477 O O . LEU B 1 40 ? 9.367 -15.047 8.398 1 98.19 40 LEU B O 1
ATOM 1481 N N . HIS B 1 41 ? 9 -12.805 8.609 1 96.81 41 HIS B N 1
ATOM 1482 C CA . HIS B 1 41 ? 7.699 -13 9.234 1 96.81 41 HIS B CA 1
ATOM 1483 C C . HIS B 1 41 ? 6.699 -13.594 8.25 1 96.81 41 HIS B C 1
ATOM 1485 O O . HIS B 1 41 ? 5.914 -14.469 8.609 1 96.81 41 HIS B O 1
ATOM 1491 N N . ASN B 1 42 ? 6.742 -13.195 7.02 1 94.81 42 ASN B N 1
ATOM 1492 C CA . ASN B 1 42 ? 5.684 -13.539 6.078 1 94.81 42 ASN B CA 1
ATOM 1493 C C . ASN B 1 42 ? 6.105 -14.672 5.148 1 94.81 42 ASN B C 1
ATOM 1495 O O . ASN B 1 42 ? 5.258 -15.406 4.637 1 94.81 42 ASN B O 1
ATOM 1499 N N . PHE B 1 43 ? 7.406 -14.875 4.98 1 95.69 43 PHE B N 1
ATOM 1500 C CA . PHE B 1 43 ? 7.863 -15.852 3.996 1 95.69 43 PHE B CA 1
ATOM 1501 C C . PHE B 1 43 ? 8.891 -16.797 4.605 1 95.69 43 PHE B C 1
ATOM 1503 O O . PHE B 1 43 ? 9.391 -17.703 3.932 1 95.69 43 PHE B O 1
ATOM 1510 N N . GLY B 1 44 ? 9.281 -16.547 5.883 1 97.25 44 GLY B N 1
ATOM 1511 C CA . GLY B 1 44 ? 10.164 -17.438 6.617 1 97.25 44 GLY B CA 1
ATOM 1512 C C . GLY B 1 44 ? 11.617 -17.328 6.195 1 97.25 44 GLY B C 1
ATOM 1513 O O . GLY B 1 44 ? 11.977 -16.438 5.422 1 97.25 44 GLY B O 1
ATOM 1514 N N . ASP B 1 45 ? 12.328 -18.312 6.684 1 98 45 ASP B N 1
ATOM 1515 C CA . ASP B 1 45 ? 13.758 -18.375 6.391 1 98 45 ASP B CA 1
ATOM 1516 C C . ASP B 1 45 ? 14 -18.656 4.906 1 98 45 ASP B C 1
ATOM 1518 O O . ASP B 1 45 ? 14.969 -18.156 4.328 1 98 45 ASP B O 1
ATOM 1522 N N . SER B 1 46 ? 13.156 -19.422 4.414 1 97.5 46 SER B N 1
ATOM 1523 C CA . SER B 1 46 ? 13.281 -19.734 2.996 1 97.5 46 SER B CA 1
ATOM 1524 C C . SER B 1 46 ? 13.141 -18.469 2.139 1 97.5 46 SER B C 1
ATOM 1526 O O . SER B 1 46 ? 13.906 -18.266 1.192 1 97.5 46 SER B O 1
ATOM 1528 N N . GLY B 1 47 ? 12.148 -17.625 2.484 1 97.38 47 GLY B N 1
ATOM 1529 C CA . GLY B 1 47 ? 11.984 -16.375 1.775 1 97.38 47 GLY B CA 1
ATOM 1530 C C . GLY B 1 47 ? 13.188 -15.453 1.897 1 97.38 47 GLY B C 1
ATOM 1531 O O . GLY B 1 47 ? 13.641 -14.875 0.905 1 97.38 47 GLY B O 1
ATOM 1532 N N . TRP B 1 48 ? 13.695 -15.406 3.086 1 97.94 48 TRP B N 1
ATOM 1533 C CA . TRP B 1 48 ? 14.875 -14.57 3.287 1 97.94 48 TRP B CA 1
ATOM 1534 C C . TRP B 1 48 ? 16.062 -15.117 2.516 1 97.94 48 TRP B C 1
ATOM 1536 O O . TRP B 1 48 ? 16.828 -14.359 1.912 1 97.94 48 TRP B O 1
ATOM 1546 N N . GLY B 1 49 ? 16.219 -16.422 2.617 1 97.88 49 GLY B N 1
ATOM 1547 C CA . GLY B 1 49 ? 17.297 -17.047 1.865 1 97.88 49 GLY B CA 1
ATOM 1548 C C . GLY B 1 49 ? 17.266 -16.719 0.386 1 97.88 49 GLY B C 1
ATOM 1549 O O . GLY B 1 49 ? 18.312 -16.578 -0.254 1 97.88 49 GLY B O 1
ATOM 1550 N N . GLU B 1 50 ? 16.078 -16.547 -0.141 1 97 50 GLU B N 1
ATOM 1551 C CA . GLU B 1 50 ? 15.898 -16.25 -1.558 1 97 50 GLU B CA 1
ATOM 1552 C C . GLU B 1 50 ? 16.328 -14.812 -1.883 1 97 50 GLU B C 1
ATOM 1554 O O . GLU B 1 50 ? 16.953 -14.57 -2.92 1 97 50 GLU B O 1
ATOM 1559 N N . VAL B 1 51 ? 16.031 -13.859 -0.988 1 97.94 51 VAL B N 1
ATOM 1560 C CA . VAL B 1 51 ? 16.172 -12.469 -1.402 1 97.94 51 VAL B CA 1
ATOM 1561 C C . VAL B 1 51 ? 17.406 -11.844 -0.761 1 97.94 51 VAL B C 1
ATOM 1563 O O . VAL B 1 51 ? 17.859 -10.773 -1.172 1 97.94 51 VAL B O 1
ATOM 1566 N N . ALA B 1 52 ? 18.031 -12.438 0.188 1 97.62 52 ALA B N 1
ATOM 1567 C CA . ALA B 1 52 ? 19.047 -11.828 1.041 1 97.62 52 ALA B CA 1
ATOM 1568 C C . ALA B 1 52 ? 20.234 -11.32 0.213 1 97.62 52 ALA B C 1
ATOM 1570 O O . ALA B 1 52 ? 20.766 -10.25 0.486 1 97.62 52 ALA B O 1
ATOM 1571 N N . LEU B 1 53 ? 20.625 -12.055 -0.755 1 96.88 53 LEU B N 1
ATOM 1572 C CA . LEU B 1 53 ? 21.812 -11.719 -1.512 1 96.88 53 LEU B CA 1
ATOM 1573 C C . LEU B 1 53 ? 21.547 -10.562 -2.475 1 96.88 53 LEU B C 1
ATOM 1575 O O . LEU B 1 53 ? 22.453 -9.812 -2.828 1 96.88 53 LEU B O 1
ATOM 1579 N N . SER B 1 54 ? 20.344 -10.43 -2.844 1 97.88 54 SER B N 1
ATOM 1580 C CA . SER B 1 54 ? 20.078 -9.484 -3.922 1 97.88 54 SER B CA 1
ATOM 1581 C C . SER B 1 54 ? 19.328 -8.25 -3.404 1 97.88 54 SER B C 1
ATOM 1583 O O . SER B 1 54 ? 19.312 -7.211 -4.062 1 97.88 54 SER B O 1
ATOM 1585 N N . LEU B 1 55 ? 18.688 -8.344 -2.262 1 98.44 55 LEU B N 1
ATOM 1586 C CA . LEU B 1 55 ? 17.844 -7.266 -1.747 1 98.44 55 LEU B CA 1
ATOM 1587 C C . LEU B 1 55 ? 18.703 -6.145 -1.166 1 98.44 55 LEU B C 1
ATOM 1589 O O . LEU B 1 55 ? 19.516 -6.379 -0.266 1 98.44 55 LEU B O 1
ATOM 1593 N N . THR B 1 56 ? 18.547 -4.926 -1.666 1 98.12 56 THR B N 1
ATOM 1594 C CA . THR B 1 56 ? 19.281 -3.766 -1.184 1 98.12 56 THR B CA 1
ATOM 1595 C C . THR B 1 56 ? 18.422 -2.512 -1.231 1 98.12 56 THR B C 1
ATOM 1597 O O . THR B 1 56 ? 17.609 -2.346 -2.145 1 98.12 56 THR B O 1
ATOM 1600 N N . VAL B 1 57 ? 18.609 -1.696 -0.261 1 98.56 57 VAL B N 1
ATOM 1601 C CA . VAL B 1 57 ? 18.062 -0.348 -0.316 1 98.56 57 VAL B CA 1
ATOM 1602 C C . VAL B 1 57 ? 19.078 0.604 -0.945 1 98.56 57 VAL B C 1
ATOM 1604 O O . VAL B 1 57 ? 20.094 0.917 -0.336 1 98.56 57 VAL B O 1
ATOM 1607 N N . LYS B 1 58 ? 18.781 1.112 -2.1 1 98.56 58 LYS B N 1
ATOM 1608 C CA . LYS B 1 58 ? 19.75 1.88 -2.881 1 98.56 58 LYS B CA 1
ATOM 1609 C C . LYS B 1 58 ? 19.594 3.377 -2.621 1 98.56 58 LYS B C 1
ATOM 1611 O O . LYS B 1 58 ? 20.531 4.148 -2.867 1 98.56 58 LYS B O 1
ATOM 1616 N N . TYR B 1 59 ? 18.453 3.732 -2.227 1 98.56 59 TYR B N 1
ATOM 1617 C CA . TYR B 1 59 ? 18.125 5.133 -1.982 1 98.56 59 TYR B CA 1
ATOM 1618 C C . TYR B 1 59 ? 17.031 5.27 -0.931 1 98.56 59 TYR B C 1
ATOM 1620 O O . TYR B 1 59 ? 16.094 4.469 -0.895 1 98.56 59 TYR B O 1
ATOM 1628 N N . PHE B 1 60 ? 17.234 6.223 -0.055 1 98.5 60 PHE B N 1
ATOM 1629 C CA . PHE B 1 60 ? 16.188 6.605 0.883 1 98.5 60 PHE B CA 1
ATOM 1630 C C . PHE B 1 60 ? 16.234 8.102 1.161 1 98.5 60 PHE B C 1
ATOM 1632 O O . PHE B 1 60 ? 17.297 8.672 1.371 1 98.5 60 PHE B O 1
ATOM 1639 N N . SER B 1 61 ? 15.062 8.695 1.113 1 97.25 61 SER B N 1
ATOM 1640 C CA . SER B 1 61 ? 14.945 10.109 1.477 1 97.25 61 SER B CA 1
ATOM 1641 C C . SER B 1 61 ? 14.211 10.281 2.803 1 97.25 61 SER B C 1
ATOM 1643 O O . SER B 1 61 ? 13 10.047 2.883 1 97.25 61 SER B O 1
ATOM 1645 N N . PRO B 1 62 ? 14.883 10.766 3.801 1 94.56 62 PRO B N 1
ATOM 1646 C CA . PRO B 1 62 ? 14.18 11.008 5.062 1 94.56 62 PRO B CA 1
ATOM 1647 C C . PRO B 1 62 ? 13.141 12.117 4.945 1 94.56 62 PRO B C 1
ATOM 1649 O O . PRO B 1 62 ? 12.25 12.227 5.793 1 94.56 62 PRO B O 1
ATOM 1652 N N . MET B 1 63 ? 13.273 12.914 3.914 1 92.56 63 MET B N 1
ATOM 1653 C CA . MET B 1 63 ? 12.344 14.023 3.752 1 92.56 63 MET B CA 1
ATOM 1654 C C . MET B 1 63 ? 11 13.547 3.213 1 92.56 63 MET B C 1
ATOM 1656 O O . MET B 1 63 ? 9.945 13.953 3.705 1 92.56 63 MET B O 1
ATOM 1660 N N . THR B 1 64 ? 11.023 12.68 2.246 1 95 64 THR B N 1
ATOM 1661 C CA . THR B 1 64 ? 9.789 12.281 1.588 1 95 64 THR B CA 1
ATOM 1662 C C . THR B 1 64 ? 9.445 10.828 1.914 1 95 64 THR B C 1
ATOM 1664 O O . THR B 1 64 ? 8.367 10.344 1.549 1 95 64 THR B O 1
ATOM 1667 N N . ASN B 1 65 ? 10.398 10.086 2.59 1 96.44 65 ASN B N 1
ATOM 1668 C CA . ASN B 1 65 ? 10.25 8.68 2.926 1 96.44 65 ASN B CA 1
ATOM 1669 C C . ASN B 1 65 ? 10.141 7.809 1.675 1 96.44 65 ASN B C 1
ATOM 1671 O O . ASN B 1 65 ? 9.445 6.793 1.677 1 96.44 65 ASN B O 1
ATOM 1675 N N . ILE B 1 66 ? 10.711 8.328 0.591 1 98.19 66 ILE B N 1
ATOM 1676 C CA . ILE B 1 66 ? 10.781 7.582 -0.663 1 98.19 66 ILE B CA 1
ATOM 1677 C C . ILE B 1 66 ? 12.008 6.676 -0.663 1 98.19 66 ILE B C 1
ATOM 1679 O O . ILE B 1 66 ? 13.086 7.086 -0.236 1 98.19 66 ILE B O 1
ATOM 1683 N N . CYS B 1 67 ? 11.82 5.48 -1.174 1 98.69 67 CYS B N 1
ATOM 1684 C CA . CYS B 1 67 ? 12.836 4.434 -1.13 1 98.69 67 CYS B CA 1
ATOM 1685 C C . CYS B 1 67 ? 12.93 3.715 -2.469 1 98.69 67 CYS B C 1
ATOM 1687 O O . CYS B 1 67 ? 11.914 3.402 -3.088 1 98.69 67 CYS B O 1
ATOM 1689 N N . ILE B 1 68 ? 14.125 3.521 -2.943 1 98.88 68 ILE B N 1
ATOM 1690 C CA . ILE B 1 68 ? 14.367 2.654 -4.09 1 98.88 68 ILE B CA 1
ATOM 1691 C C . ILE B 1 68 ? 15.031 1.358 -3.627 1 98.88 68 ILE B C 1
ATOM 1693 O O . ILE B 1 68 ? 16.109 1.384 -3.02 1 98.88 68 ILE B O 1
ATOM 1697 N N . ILE B 1 69 ? 14.414 0.238 -3.949 1 98.75 69 ILE B N 1
ATOM 1698 C CA . ILE B 1 69 ? 14.859 -1.087 -3.525 1 98.75 69 ILE B CA 1
ATOM 1699 C C . ILE B 1 69 ? 15.234 -1.921 -4.75 1 98.75 69 ILE B C 1
ATOM 1701 O O . ILE B 1 69 ? 14.516 -1.922 -5.75 1 98.75 69 ILE B O 1
ATOM 1705 N N . ARG B 1 70 ? 16.359 -2.541 -4.66 1 98.62 70 ARG B N 1
ATOM 1706 C CA . ARG B 1 70 ? 16.781 -3.508 -5.668 1 98.62 70 ARG B CA 1
ATOM 1707 C C . ARG B 1 70 ? 16.578 -4.938 -5.172 1 98.62 70 ARG B C 1
ATOM 1709 O O . ARG B 1 70 ? 16.828 -5.23 -3.998 1 98.62 70 ARG B O 1
ATOM 1716 N N . VAL B 1 71 ? 16.234 -5.836 -6.062 1 98.5 71 VAL B N 1
ATOM 1717 C CA . VAL B 1 71 ? 16.156 -7.262 -5.762 1 98.5 71 VAL B CA 1
ATOM 1718 C C . VAL B 1 71 ? 16.359 -8.07 -7.039 1 98.5 71 VAL B C 1
ATOM 1720 O O . VAL B 1 71 ? 16.219 -7.539 -8.148 1 98.5 71 VAL B O 1
ATOM 1723 N N . GLY B 1 72 ? 16.766 -9.305 -6.875 1 97.94 72 GLY B N 1
ATOM 1724 C CA . GLY B 1 72 ? 16.906 -10.164 -8.039 1 97.94 72 GLY B CA 1
ATOM 1725 C C . GLY B 1 72 ? 15.609 -10.367 -8.797 1 97.94 72 GLY B C 1
ATOM 1726 O O . GLY B 1 72 ? 14.531 -10.359 -8.195 1 97.94 72 GLY B O 1
ATOM 1727 N N . ARG B 1 73 ? 15.727 -10.602 -10.07 1 96.38 73 ARG B N 1
ATOM 1728 C CA . ARG B 1 73 ? 14.57 -10.758 -10.945 1 96.38 73 ARG B CA 1
ATOM 1729 C C . ARG B 1 73 ? 13.68 -11.906 -10.484 1 96.38 73 ARG B C 1
ATOM 1731 O O . ARG B 1 73 ? 12.461 -11.758 -10.398 1 96.38 73 ARG B O 1
ATOM 1738 N N . ASP B 1 74 ? 14.32 -12.984 -10.125 1 95.38 74 ASP B N 1
ATOM 1739 C CA . ASP B 1 74 ? 13.57 -14.195 -9.797 1 95.38 74 ASP B CA 1
ATOM 1740 C C . ASP B 1 74 ? 12.992 -14.109 -8.383 1 95.38 74 ASP B C 1
ATOM 1742 O O . ASP B 1 74 ? 12.062 -14.844 -8.047 1 95.38 74 ASP B O 1
ATOM 1746 N N . GLN B 1 75 ? 13.461 -13.234 -7.566 1 95.12 75 GLN B N 1
ATOM 1747 C CA . GLN B 1 75 ? 13.125 -13.164 -6.148 1 95.12 75 GLN B CA 1
ATOM 1748 C C . GLN B 1 75 ? 12.211 -11.984 -5.855 1 95.12 75 GLN B C 1
ATOM 1750 O O . GLN B 1 75 ? 11.812 -11.766 -4.707 1 95.12 75 GLN B O 1
ATOM 1755 N N . HIS B 1 76 ? 11.758 -11.242 -6.867 1 95.38 76 HIS B N 1
ATOM 1756 C CA . HIS B 1 76 ? 11.141 -9.945 -6.629 1 95.38 76 HIS B CA 1
ATOM 1757 C C . HIS B 1 76 ? 9.742 -10.102 -6.039 1 95.38 76 HIS B C 1
ATOM 1759 O O . HIS B 1 76 ? 9.258 -9.211 -5.336 1 95.38 76 HIS B O 1
ATOM 1765 N N . LYS B 1 77 ? 9.164 -11.219 -6.254 1 93.81 77 LYS B N 1
ATOM 1766 C CA . LYS B 1 77 ? 7.816 -11.391 -5.715 1 93.81 77 LYS B CA 1
ATOM 1767 C C . LYS B 1 77 ? 7.836 -11.469 -4.191 1 93.81 77 LYS B C 1
ATOM 1769 O O . LYS B 1 77 ? 6.965 -10.906 -3.525 1 93.81 77 LYS B O 1
ATOM 1774 N N . VAL B 1 78 ? 8.82 -12.195 -3.686 1 96.06 78 VAL B N 1
ATOM 1775 C CA . VAL B 1 78 ? 8.969 -12.297 -2.236 1 96.06 78 VAL B CA 1
ATOM 1776 C C . VAL B 1 78 ? 9.242 -10.914 -1.649 1 96.06 78 VAL B C 1
ATOM 1778 O O . VAL B 1 78 ? 8.609 -10.508 -0.676 1 96.06 78 VAL B O 1
ATOM 1781 N N . ALA B 1 79 ? 10.148 -10.164 -2.26 1 97.5 79 ALA B N 1
ATOM 1782 C CA . ALA B 1 79 ? 10.492 -8.82 -1.792 1 97.5 79 ALA B CA 1
ATOM 1783 C C . ALA B 1 79 ? 9.289 -7.887 -1.891 1 97.5 79 ALA B C 1
ATOM 1785 O O . ALA B 1 79 ? 9.008 -7.125 -0.959 1 97.5 79 ALA B O 1
ATOM 1786 N N . TRP B 1 80 ? 8.68 -7.977 -3.006 1 96.62 80 TRP B N 1
ATOM 1787 C CA . TRP B 1 80 ? 7.492 -7.152 -3.23 1 96.62 80 TRP B CA 1
ATOM 1788 C C . TRP B 1 80 ? 6.418 -7.449 -2.189 1 96.62 80 TRP B C 1
ATOM 1790 O O . TRP B 1 80 ? 5.879 -6.531 -1.565 1 96.62 80 TRP B O 1
ATOM 1800 N N . GLY B 1 81 ? 6.125 -8.727 -1.977 1 96.62 81 GLY B N 1
ATOM 1801 C CA . GLY B 1 81 ? 5.172 -9.109 -0.946 1 96.62 81 GLY B CA 1
ATOM 1802 C C . GLY B 1 81 ? 5.547 -8.594 0.432 1 96.62 81 GLY B C 1
ATOM 1803 O O . GLY B 1 81 ? 4.707 -8.047 1.146 1 96.62 81 GLY B O 1
ATOM 1804 N N . ALA B 1 82 ? 6.762 -8.75 0.741 1 97.81 82 ALA B N 1
ATOM 1805 C CA . ALA B 1 82 ? 7.246 -8.312 2.049 1 97.81 82 ALA B CA 1
ATOM 1806 C C . ALA B 1 82 ? 7.094 -6.809 2.221 1 97.81 82 ALA B C 1
ATOM 1808 O O . ALA B 1 82 ? 6.715 -6.332 3.295 1 97.81 82 ALA B O 1
ATOM 1809 N N . VAL B 1 83 ? 7.352 -6.07 1.192 1 98 83 VAL B N 1
ATOM 1810 C CA . VAL B 1 83 ? 7.238 -4.617 1.241 1 98 83 VAL B CA 1
ATOM 1811 C C . VAL B 1 83 ? 5.785 -4.219 1.479 1 98 83 VAL B C 1
ATOM 1813 O O . VAL B 1 83 ? 5.5 -3.359 2.318 1 98 83 VAL B O 1
ATOM 1816 N N . THR B 1 84 ? 4.879 -4.816 0.766 1 97.25 84 THR B N 1
ATOM 1817 C CA . THR B 1 84 ? 3.479 -4.414 0.81 1 97.25 84 THR B CA 1
ATOM 1818 C C . THR B 1 84 ? 2.855 -4.77 2.156 1 97.25 84 THR B C 1
ATOM 1820 O O . THR B 1 84 ? 1.884 -4.145 2.582 1 97.25 84 THR B O 1
ATOM 1823 N N . LEU B 1 85 ? 3.475 -5.711 2.863 1 96.5 85 LEU B N 1
ATOM 1824 C CA . LEU B 1 85 ? 2.898 -6.172 4.121 1 96.5 85 LEU B CA 1
ATOM 1825 C C . LEU B 1 85 ? 3.602 -5.523 5.312 1 96.5 85 LEU B C 1
ATOM 1827 O O . LEU B 1 85 ? 3.262 -5.797 6.465 1 96.5 85 LEU B O 1
ATOM 1831 N N . LEU B 1 86 ? 4.543 -4.672 5.023 1 96.56 86 LEU B N 1
ATOM 1832 C CA . LEU B 1 86 ? 5.262 -3.955 6.074 1 96.56 86 LEU B CA 1
ATOM 1833 C C . LEU B 1 86 ? 4.34 -2.973 6.789 1 96.56 86 LEU B C 1
ATOM 1835 O O . LEU B 1 86 ? 3.613 -2.213 6.145 1 96.56 86 LEU B O 1
ATOM 1839 N N . THR B 1 87 ? 4.348 -2.953 8.172 1 95.12 87 THR B N 1
ATOM 1840 C CA . THR B 1 87 ? 3.404 -2.105 8.891 1 95.12 87 THR B CA 1
ATOM 1841 C C . THR B 1 87 ? 4.141 -1.126 9.805 1 95.12 87 THR B C 1
ATOM 1843 O O . THR B 1 87 ? 3.557 -0.144 10.266 1 95.12 87 THR B O 1
ATOM 1846 N N . THR B 1 88 ? 5.41 -1.484 10.164 1 95 88 THR B N 1
ATOM 1847 C CA . THR B 1 88 ? 6.176 -0.625 11.055 1 95 88 THR B CA 1
ATOM 1848 C C . THR B 1 88 ? 7.648 -0.589 10.648 1 95 88 THR B C 1
ATOM 1850 O O . THR B 1 88 ? 8.164 -1.561 10.094 1 95 88 THR B O 1
ATOM 1853 N N . ILE B 1 89 ? 8.227 0.497 10.844 1 95.75 89 ILE B N 1
ATOM 1854 C CA . ILE B 1 89 ? 9.672 0.655 10.758 1 95.75 89 ILE B CA 1
ATOM 1855 C C . ILE B 1 89 ? 10.203 1.236 12.062 1 95.75 89 ILE B C 1
ATOM 1857 O O . ILE B 1 89 ? 9.938 2.393 12.398 1 95.75 89 ILE B O 1
ATOM 1861 N N . GLU B 1 90 ? 10.961 0.437 12.797 1 92.31 90 GLU B N 1
ATOM 1862 C CA . GLU B 1 90 ? 11.492 0.83 14.094 1 92.31 90 GLU B CA 1
ATOM 1863 C C . GLU B 1 90 ? 10.391 1.366 15.008 1 92.31 90 GLU B C 1
ATOM 1865 O O . GLU B 1 90 ? 10.516 2.459 15.562 1 92.31 90 GLU B O 1
ATOM 1870 N N . GLY B 1 91 ? 9.328 0.651 15 1 90 91 GLY B N 1
ATOM 1871 C CA . GLY B 1 91 ? 8.242 0.967 15.914 1 90 91 GLY B CA 1
ATOM 1872 C C . GLY B 1 91 ? 7.305 2.037 15.383 1 90 91 GLY B C 1
ATOM 1873 O O . GLY B 1 91 ? 6.25 2.297 15.969 1 90 91 GLY B O 1
ATOM 1874 N N . GLN B 1 92 ? 7.66 2.686 14.305 1 91.56 92 GLN B N 1
ATOM 1875 C CA . GLN B 1 92 ? 6.801 3.686 13.68 1 91.56 92 GLN B CA 1
ATOM 1876 C C . GLN B 1 92 ? 5.852 3.043 12.672 1 91.56 92 GLN B C 1
ATOM 1878 O O . GLN B 1 92 ? 6.289 2.338 11.758 1 91.56 92 GLN B O 1
ATOM 1883 N N . GLY B 1 93 ? 4.566 3.264 12.906 1 93 93 GLY B N 1
ATOM 1884 C CA . GLY B 1 93 ? 3.588 2.758 11.953 1 93 93 GLY B CA 1
ATOM 1885 C C . GLY B 1 93 ? 3.688 3.41 10.586 1 93 93 GLY B C 1
ATOM 1886 O O . GLY B 1 93 ? 3.787 4.637 10.484 1 93 93 GLY B O 1
ATOM 1887 N N . VAL B 1 94 ? 3.713 2.564 9.531 1 95.06 94 VAL B N 1
ATOM 1888 C CA . VAL B 1 94 ? 3.791 3.094 8.18 1 95.06 94 VAL B CA 1
ATOM 1889 C C . VAL B 1 94 ? 2.871 2.297 7.258 1 95.06 94 VAL B C 1
ATOM 1891 O O . VAL B 1 94 ? 2.508 1.159 7.566 1 95.06 94 VAL B O 1
ATOM 1894 N N . VAL B 1 95 ? 2.486 2.924 6.215 1 95.81 95 VAL B N 1
ATOM 1895 C CA . VAL B 1 95 ? 1.835 2.266 5.086 1 95.81 95 VAL B CA 1
ATOM 1896 C C . VAL B 1 95 ? 2.727 2.355 3.85 1 95.81 95 VAL B C 1
ATOM 1898 O O . VAL B 1 95 ? 3.1 3.451 3.426 1 95.81 95 VAL B O 1
ATOM 1901 N N . PRO B 1 96 ? 3.072 1.188 3.312 1 97.75 96 PRO B N 1
ATOM 1902 C CA . PRO B 1 96 ? 3.863 1.235 2.082 1 97.75 96 PRO B CA 1
ATOM 1903 C C . PRO B 1 96 ? 3.023 1.577 0.853 1 97.75 96 PRO B C 1
ATOM 1905 O O . PRO B 1 96 ? 1.958 0.99 0.646 1 97.75 96 PRO B O 1
ATOM 1908 N N . ASN B 1 97 ? 3.445 2.566 0.135 1 97.44 97 ASN B N 1
ATOM 1909 C CA . ASN B 1 97 ? 2.895 2.912 -1.171 1 97.44 97 ASN B CA 1
ATOM 1910 C C . ASN B 1 97 ? 3.844 2.521 -2.301 1 97.44 97 ASN B C 1
ATOM 1912 O O . ASN B 1 97 ? 4.801 3.24 -2.588 1 97.44 97 ASN B O 1
ATOM 1916 N N . VAL B 1 98 ? 3.609 1.319 -2.881 1 98.06 98 VAL B N 1
ATOM 1917 C CA . VAL B 1 98 ? 4.43 0.904 -4.012 1 98.06 98 VAL B CA 1
ATOM 1918 C C . VAL B 1 98 ? 4.062 1.724 -5.246 1 98.06 98 VAL B C 1
ATOM 1920 O O . VAL B 1 98 ? 3.023 1.491 -5.867 1 98.06 98 VAL B O 1
ATOM 1923 N N . VAL B 1 99 ? 4.977 2.559 -5.641 1 97.19 99 VAL B N 1
ATOM 1924 C CA . VAL B 1 99 ? 4.711 3.541 -6.688 1 97.19 99 VAL B CA 1
ATOM 1925 C C . VAL B 1 99 ? 5.004 2.932 -8.055 1 97.19 99 VAL B C 1
ATOM 1927 O O . VAL B 1 99 ? 4.305 3.213 -9.031 1 97.19 99 VAL B O 1
ATOM 1930 N N . HIS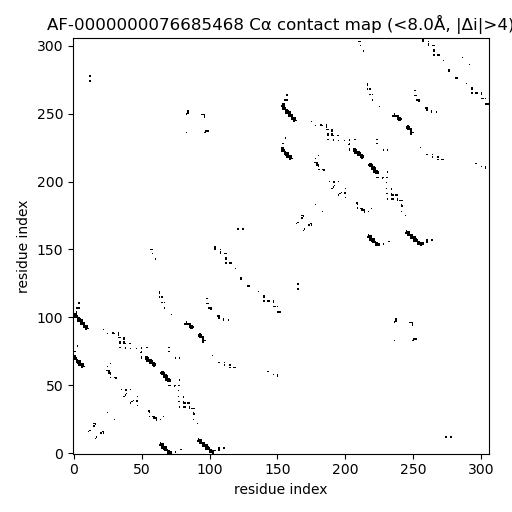 B 1 100 ? 6.055 2.15 -8.094 1 96.62 100 HIS B N 1
ATOM 1931 C CA . HIS B 1 100 ? 6.523 1.66 -9.383 1 96.62 100 HIS B CA 1
ATOM 1932 C C . HIS B 1 100 ? 7.398 0.422 -9.219 1 96.62 100 HIS B C 1
ATOM 1934 O O . HIS B 1 100 ? 8.172 0.326 -8.266 1 96.62 100 HIS B O 1
ATOM 1940 N N . ILE B 1 101 ? 7.234 -0.511 -10.148 1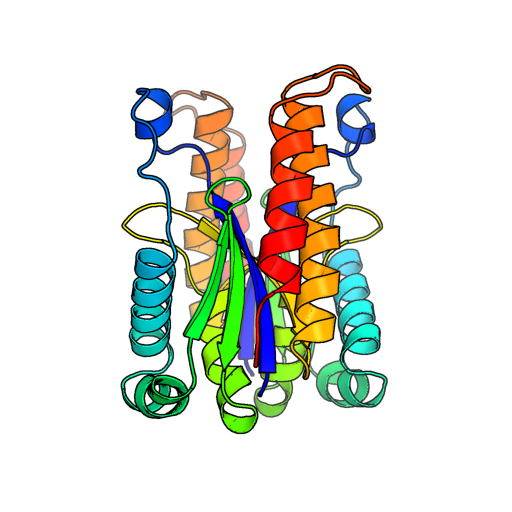 96.69 101 ILE B N 1
ATOM 1941 C CA . ILE B 1 101 ? 8.133 -1.653 -10.273 1 96.69 101 ILE B CA 1
ATOM 1942 C C . ILE B 1 101 ? 8.68 -1.723 -11.695 1 96.69 101 ILE B C 1
ATOM 1944 O O . ILE B 1 101 ? 7.926 -1.633 -12.664 1 96.69 101 ILE B O 1
ATOM 1948 N N . SER B 1 102 ? 9.977 -1.823 -11.797 1 96.94 102 SER B N 1
ATOM 1949 C CA . SER B 1 102 ? 10.586 -1.794 -13.125 1 96.94 102 SER B CA 1
ATOM 1950 C C . SER B 1 102 ? 11.719 -2.805 -13.234 1 96.94 102 SER B C 1
ATOM 1952 O O . SER B 1 102 ? 12.188 -3.338 -12.227 1 96.94 102 SER B O 1
ATOM 1954 N N . GLY B 1 103 ? 12.18 -3.076 -14.43 1 97.12 103 GLY B N 1
ATOM 1955 C CA . GLY B 1 103 ? 13.273 -3.992 -14.695 1 97.12 103 GLY B CA 1
ATOM 1956 C C . GLY B 1 103 ? 14.625 -3.301 -14.758 1 97.12 103 GLY B C 1
ATOM 1957 O O . GLY B 1 103 ? 15.664 -3.961 -14.766 1 97.12 103 GLY B O 1
ATOM 1958 N N . THR B 1 104 ? 14.617 -2.01 -14.82 1 97.38 104 THR B N 1
ATOM 1959 C CA . THR B 1 104 ? 15.859 -1.252 -14.93 1 97.38 104 THR B CA 1
ATOM 1960 C C . THR B 1 104 ? 15.891 -0.114 -13.914 1 97.38 104 THR B C 1
ATOM 1962 O O . THR B 1 104 ? 14.844 0.46 -13.586 1 97.38 104 THR B O 1
ATOM 1965 N N . ILE B 1 105 ? 17.062 0.206 -13.445 1 97.75 105 ILE B N 1
ATOM 1966 C CA . ILE B 1 105 ? 17.219 1.27 -12.461 1 97.75 105 ILE B CA 1
ATOM 1967 C C . ILE B 1 105 ? 16.766 2.6 -13.055 1 97.75 105 ILE B C 1
ATOM 1969 O O . ILE B 1 105 ? 16.219 3.449 -12.344 1 97.75 105 ILE B O 1
ATOM 1973 N N . ARG B 1 106 ? 17 2.816 -14.344 1 98 106 ARG B N 1
ATOM 1974 C CA . ARG B 1 106 ? 16.656 4.082 -14.984 1 98 106 ARG B CA 1
ATOM 1975 C C . ARG B 1 106 ? 15.18 4.398 -14.82 1 98 106 ARG B C 1
ATOM 1977 O O . ARG B 1 106 ? 14.805 5.535 -14.523 1 98 106 ARG B O 1
ATOM 1984 N N . HIS B 1 107 ? 14.312 3.432 -14.992 1 98 107 HIS B N 1
ATOM 1985 C CA . HIS B 1 107 ? 12.883 3.656 -14.836 1 98 107 HIS B CA 1
ATOM 1986 C C . HIS B 1 107 ? 12.523 3.969 -13.391 1 98 107 HIS B C 1
ATOM 1988 O O . HIS B 1 107 ? 11.656 4.801 -13.125 1 98 107 HIS B O 1
ATOM 1994 N N . ALA B 1 108 ? 13.203 3.332 -12.438 1 98.25 108 ALA B N 1
ATOM 1995 C CA . ALA B 1 108 ? 12.992 3.643 -11.031 1 98.25 108 ALA B CA 1
ATOM 1996 C C . ALA B 1 108 ? 13.438 5.066 -10.703 1 98.25 108 ALA B C 1
ATOM 1998 O O . ALA B 1 108 ? 12.773 5.773 -9.945 1 98.25 108 ALA B O 1
ATOM 1999 N N . GLN B 1 109 ? 14.539 5.469 -11.289 1 98.69 109 GLN B N 1
ATOM 2000 C CA . GLN B 1 109 ? 15.055 6.816 -11.086 1 98.69 109 GLN B CA 1
ATOM 2001 C C . GLN B 1 109 ? 14.07 7.867 -11.578 1 98.69 109 GLN B C 1
ATOM 2003 O O . GLN B 1 109 ? 13.734 8.805 -10.844 1 98.69 109 GLN B O 1
ATOM 2008 N N . LEU B 1 110 ? 13.594 7.672 -12.773 1 98.56 110 LEU B N 1
ATOM 2009 C CA . LEU B 1 110 ? 12.648 8.617 -13.359 1 98.56 110 LEU B CA 1
ATOM 2010 C C . LEU B 1 110 ? 11.367 8.688 -12.531 1 98.56 110 LEU B C 1
ATOM 2012 O O . LEU B 1 110 ? 10.867 9.773 -12.242 1 98.56 110 LEU B O 1
ATOM 2016 N N . ALA B 1 111 ? 10.922 7.547 -12.156 1 98.44 111 ALA B N 1
ATOM 2017 C CA . ALA B 1 111 ? 9.719 7.496 -11.336 1 98.44 111 ALA B CA 1
ATOM 2018 C C . ALA B 1 111 ? 9.938 8.172 -9.984 1 98.44 111 ALA B C 1
ATOM 2020 O O . ALA B 1 111 ? 9.055 8.859 -9.477 1 98.44 111 ALA B O 1
ATOM 2021 N N . ALA B 1 112 ? 11.07 7.988 -9.391 1 98.75 112 ALA B N 1
ATOM 2022 C CA . ALA B 1 112 ? 11.375 8.555 -8.078 1 98.75 112 ALA B CA 1
ATOM 2023 C C . ALA B 1 112 ? 11.414 10.078 -8.141 1 98.75 112 ALA B C 1
ATOM 2025 O O . ALA B 1 112 ? 10.891 10.758 -7.25 1 98.75 112 ALA B O 1
ATOM 2026 N N . ILE B 1 113 ? 12.016 10.523 -9.133 1 98.56 113 ILE B N 1
ATOM 2027 C CA . ILE B 1 113 ? 12.125 11.969 -9.297 1 98.56 113 ILE B CA 1
ATOM 2028 C C . ILE B 1 113 ? 10.727 12.57 -9.469 1 98.56 113 ILE B C 1
ATOM 2030 O O . ILE B 1 113 ? 10.398 13.57 -8.828 1 98.56 113 ILE B O 1
ATOM 2034 N N . ARG B 1 114 ? 9.961 11.945 -10.281 1 98.19 114 ARG B N 1
ATOM 2035 C CA . ARG B 1 114 ? 8.594 12.398 -10.484 1 98.19 114 ARG B CA 1
ATOM 2036 C C . ARG B 1 114 ? 7.797 12.328 -9.18 1 98.19 114 ARG B C 1
ATOM 2038 O O . ARG B 1 114 ? 7.094 13.273 -8.828 1 98.19 114 ARG B O 1
ATOM 2045 N N . HIS B 1 115 ? 7.953 11.281 -8.484 1 97.81 115 HIS B N 1
ATOM 2046 C CA . HIS B 1 115 ? 7.16 11.086 -7.277 1 97.81 115 HIS B CA 1
ATOM 2047 C C . HIS B 1 115 ? 7.609 12.031 -6.164 1 97.81 115 HIS B C 1
ATOM 2049 O O . HIS B 1 115 ? 6.789 12.492 -5.367 1 97.81 115 HIS B O 1
ATOM 2055 N N . ASN B 1 116 ? 8.875 12.344 -6.105 1 97.06 116 ASN B N 1
ATOM 2056 C CA . ASN B 1 116 ? 9.344 13.352 -5.16 1 97.06 116 ASN B CA 1
ATOM 2057 C C . ASN B 1 116 ? 8.633 14.688 -5.359 1 97.06 116 ASN B C 1
ATOM 2059 O O . ASN B 1 116 ? 8.266 15.352 -4.387 1 97.06 116 ASN B O 1
ATOM 2063 N N . ARG B 1 117 ? 8.469 15.023 -6.59 1 96.44 117 ARG B N 1
ATOM 2064 C CA . ARG B 1 117 ? 7.773 16.266 -6.887 1 96.44 117 ARG B CA 1
ATOM 2065 C C . ARG B 1 117 ? 6.328 16.219 -6.402 1 96.44 117 ARG B C 1
ATOM 2067 O O . ARG B 1 117 ? 5.816 17.188 -5.852 1 96.44 117 ARG B O 1
ATOM 2074 N N . GLU B 1 118 ? 5.727 15.086 -6.629 1 95 118 GLU B N 1
ATOM 2075 C CA . GLU B 1 118 ? 4.344 14.922 -6.184 1 95 118 GLU B CA 1
ATOM 2076 C C . GLU B 1 118 ? 4.238 15.023 -4.668 1 95 118 GLU B C 1
ATOM 2078 O O . GLU B 1 118 ? 3.332 15.672 -4.145 1 95 118 GLU B O 1
ATOM 2083 N N . VAL B 1 119 ? 5.125 14.367 -3.98 1 93.81 119 VAL B N 1
ATOM 2084 C CA . VAL B 1 119 ? 5.105 14.344 -2.521 1 93.81 119 VAL B CA 1
ATOM 2085 C C . VAL B 1 119 ? 5.367 15.75 -1.98 1 93.81 119 VAL B C 1
ATOM 2087 O O . VAL B 1 119 ? 4.688 16.203 -1.053 1 93.81 119 VAL B O 1
ATOM 2090 N N . VAL B 1 120 ? 6.32 16.438 -2.566 1 93 120 VAL B N 1
ATOM 2091 C CA . VAL B 1 120 ? 6.629 17.797 -2.152 1 93 120 VAL B CA 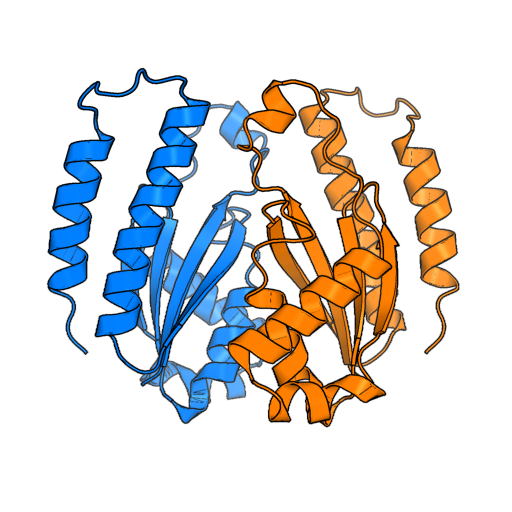1
ATOM 2092 C C . VAL B 1 120 ? 5.418 18.688 -2.387 1 93 120 VAL B C 1
ATOM 2094 O O . VAL B 1 120 ? 5.117 19.562 -1.567 1 93 120 VAL B O 1
ATOM 2097 N N . GLY B 1 121 ? 4.762 18.5 -3.535 1 91.19 121 GLY B N 1
ATOM 2098 C CA . GLY B 1 121 ? 3.525 19.234 -3.781 1 91.19 121 GLY B CA 1
ATOM 2099 C C . GLY B 1 121 ? 2.492 19.047 -2.688 1 91.19 121 GLY B C 1
ATOM 2100 O O . GLY B 1 121 ? 1.83 20 -2.277 1 91.19 121 GLY B O 1
ATOM 2101 N N . ARG B 1 122 ? 2.377 17.844 -2.25 1 88.62 122 ARG B N 1
ATOM 2102 C CA . ARG B 1 122 ? 1.45 17.547 -1.162 1 88.62 122 ARG B CA 1
ATOM 2103 C C . ARG B 1 122 ? 1.857 18.281 0.115 1 88.62 122 ARG B C 1
ATOM 2105 O O . ARG B 1 122 ? 1.009 18.828 0.823 1 88.62 122 ARG B O 1
ATOM 2112 N N . TYR B 1 123 ? 3.117 18.25 0.4 1 88.31 123 TYR B N 1
ATOM 2113 C CA . TYR B 1 123 ? 3.611 18.922 1.594 1 88.31 123 TYR B CA 1
ATOM 2114 C C . TYR B 1 123 ? 3.357 20.422 1.516 1 88.31 123 TYR B C 1
ATOM 2116 O O . TYR B 1 123 ? 2.975 21.047 2.508 1 88.31 123 TYR B O 1
ATOM 2124 N N . ARG B 1 124 ? 3.6 20.938 0.315 1 87.88 124 ARG B N 1
ATOM 2125 C CA . ARG B 1 124 ? 3.373 22.375 0.121 1 87.88 124 ARG B CA 1
ATOM 2126 C C . ARG B 1 124 ? 1.9 22.719 0.299 1 87.88 124 ARG B C 1
ATOM 2128 O O . ARG B 1 124 ? 1.569 23.766 0.872 1 87.88 124 ARG B O 1
ATOM 2135 N N . ALA B 1 125 ? 1.058 21.844 -0.19 1 84.19 125 ALA B N 1
ATOM 2136 C CA . ALA B 1 125 ? -0.382 22.062 -0.081 1 84.19 125 ALA B CA 1
ATOM 2137 C C . ALA B 1 125 ? -0.831 22.047 1.377 1 84.19 125 ALA B C 1
ATOM 2139 O O . ALA B 1 125 ? -1.645 22.875 1.792 1 84.19 125 ALA B O 1
ATOM 2140 N N . ILE B 1 126 ? -0.322 21.234 2.096 1 80.75 126 ILE B N 1
ATOM 2141 C CA . ILE B 1 126 ? -0.685 21.094 3.502 1 80.75 126 ILE B CA 1
ATOM 2142 C C . ILE B 1 126 ? -0.148 22.281 4.297 1 80.75 126 ILE B C 1
ATOM 2144 O O . ILE B 1 126 ? -0.827 22.797 5.184 1 80.75 126 ILE B O 1
ATOM 2148 N N . ALA B 1 127 ? 1.066 22.656 3.975 1 79.56 127 ALA B N 1
ATOM 2149 C CA . ALA B 1 127 ? 1.716 23.75 4.688 1 79.56 127 ALA B CA 1
ATOM 2150 C C . ALA B 1 127 ? 1.175 25.094 4.227 1 79.56 127 ALA B C 1
ATOM 2152 O O . ALA B 1 127 ? 1.489 26.141 4.82 1 79.56 127 ALA B O 1
ATOM 2153 N N . GLN B 1 128 ? 0.304 25.109 3.215 1 80 128 GLN B N 1
ATOM 2154 C CA . GLN B 1 128 ? -0.229 26.344 2.645 1 80 128 GLN B CA 1
ATOM 2155 C C . GLN B 1 128 ? 0.896 27.297 2.23 1 80 128 GLN B C 1
ATOM 2157 O O . GLN B 1 128 ? 0.836 28.5 2.502 1 80 128 GLN B O 1
ATOM 2162 N N . THR B 1 129 ? 1.961 26.781 1.881 1 70.25 129 THR B N 1
ATOM 2163 C CA . THR B 1 129 ? 3.062 27.594 1.372 1 70.25 129 THR B CA 1
ATOM 2164 C C . THR B 1 129 ? 2.74 28.125 -0.02 1 70.25 129 THR B C 1
ATOM 2166 O O . THR B 1 129 ? 2.324 27.375 -0.901 1 70.25 129 THR B O 1
ATOM 2169 N N . PRO B 1 130 ? 2.801 29.562 -0.166 1 64.81 130 PRO B N 1
ATOM 2170 C CA . PRO B 1 130 ? 2.496 30.094 -1.497 1 64.81 130 PRO B CA 1
ATOM 2171 C C . PRO B 1 130 ? 3.377 29.484 -2.588 1 64.81 130 PRO B C 1
ATOM 2173 O O . PRO B 1 130 ? 4.531 29.125 -2.33 1 64.81 130 PRO B O 1
ATOM 2176 N N . ALA B 1 131 ? 2.783 29.359 -3.641 1 58.59 131 ALA B N 1
ATOM 2177 C CA . ALA B 1 131 ? 3.518 28.906 -4.816 1 58.59 131 ALA B CA 1
ATOM 2178 C C . ALA B 1 131 ? 4.668 29.844 -5.145 1 58.59 131 ALA B C 1
ATOM 2180 O O . ALA B 1 131 ? 4.52 31.062 -5.066 1 58.59 131 ALA B O 1
ATOM 2181 N N . GLY B 1 132 ? 5.789 29.344 -5.449 1 59.22 132 GLY B N 1
ATOM 2182 C CA . GLY B 1 132 ? 6.887 30.219 -5.844 1 59.22 132 GLY B CA 1
ATOM 2183 C C . GLY B 1 132 ? 7.887 30.453 -4.727 1 59.22 132 GLY B C 1
ATOM 2184 O O . GLY B 1 132 ? 8.992 30.953 -4.973 1 59.22 132 GLY B O 1
ATOM 2185 N N . TYR B 1 133 ? 7.438 30.391 -3.566 1 60.06 133 TYR B N 1
ATOM 2186 C CA . TYR B 1 133 ? 8.398 30.594 -2.488 1 60.06 133 TYR B CA 1
ATOM 2187 C C . TYR B 1 133 ? 9.445 29.5 -2.469 1 60.06 133 TYR B C 1
ATOM 2189 O O . TYR B 1 133 ? 9.109 28.312 -2.385 1 60.06 133 TYR B O 1
ATOM 2197 N N . GLN B 1 134 ? 10.609 29.922 -3.041 1 64.62 134 GLN B N 1
ATOM 2198 C CA . GLN B 1 134 ? 11.727 28.984 -2.908 1 64.62 134 GLN B CA 1
ATOM 2199 C C . GLN B 1 134 ? 11.875 28.516 -1.466 1 64.62 134 GLN B C 1
ATOM 2201 O O . GLN B 1 134 ? 12.008 29.328 -0.55 1 64.62 134 GLN B O 1
ATOM 2206 N N . ASP B 1 135 ? 11.562 27.312 -1.288 1 79 135 ASP B N 1
ATOM 2207 C CA . ASP B 1 135 ? 11.555 26.766 0.067 1 79 135 ASP B CA 1
ATOM 2208 C C . ASP B 1 135 ? 12.477 25.562 0.182 1 79 135 ASP B C 1
ATOM 2210 O O . ASP B 1 135 ? 13.25 25.266 -0.738 1 79 135 ASP B O 1
ATOM 2214 N N . VAL B 1 136 ? 12.648 25.172 1.245 1 87.12 136 VAL B N 1
ATOM 2215 C CA . VAL B 1 136 ? 13.484 24.031 1.602 1 87.12 136 VAL B CA 1
ATOM 2216 C C . VAL B 1 136 ? 13.188 22.859 0.663 1 87.12 136 VAL B C 1
ATOM 2218 O O . VAL B 1 136 ? 14.062 22.047 0.384 1 87.12 136 VAL B O 1
ATOM 2221 N N . TYR B 1 137 ? 12.117 22.922 -0.06 1 90.94 137 TYR B N 1
ATOM 2222 C CA . TYR B 1 137 ? 11.719 21.812 -0.917 1 90.94 137 TYR B CA 1
ATOM 2223 C C . TYR B 1 137 ? 12.383 21.922 -2.285 1 90.94 137 TYR B C 1
ATOM 2225 O O . TYR B 1 137 ? 12.703 20.906 -2.908 1 90.94 137 TYR B O 1
ATOM 2233 N N . ASP B 1 138 ? 12.562 23.156 -2.787 1 92.38 138 ASP B N 1
ATOM 2234 C CA . ASP B 1 138 ? 13.25 23.312 -4.066 1 92.38 138 ASP B CA 1
ATOM 2235 C C . ASP B 1 138 ? 14.68 22.781 -3.994 1 92.38 138 ASP B C 1
ATOM 2237 O O . ASP B 1 138 ? 15.133 22.078 -4.898 1 92.38 138 ASP B O 1
ATOM 2241 N N . SER B 1 139 ? 15.32 23.203 -2.938 1 94.12 139 SER B N 1
ATOM 2242 C CA . SER B 1 139 ? 16.672 22.703 -2.729 1 94.12 139 SER B CA 1
ATOM 2243 C C . SER B 1 139 ? 16.688 21.172 -2.604 1 94.12 139 SER B C 1
ATOM 2245 O O . SER B 1 139 ? 17.562 20.516 -3.162 1 94.12 139 SER B O 1
ATOM 2247 N N . TYR B 1 140 ? 15.758 20.641 -1.919 1 95.56 140 TYR B N 1
ATOM 2248 C CA . TYR B 1 140 ? 15.648 19.203 -1.76 1 95.56 140 TYR B CA 1
ATOM 2249 C C . TYR B 1 140 ? 15.461 18.516 -3.107 1 95.56 140 TYR B C 1
ATOM 2251 O O . TYR B 1 140 ? 16.109 17.5 -3.398 1 95.56 140 TYR B O 1
ATOM 2259 N N . LEU B 1 141 ? 14.555 19.031 -3.941 1 96.88 141 LEU B N 1
ATOM 2260 C CA . LEU B 1 141 ? 14.25 18.406 -5.223 1 96.88 141 LEU B CA 1
ATOM 2261 C C . LEU B 1 141 ? 15.484 18.375 -6.117 1 96.88 141 LEU B C 1
ATOM 2263 O O . LEU B 1 141 ? 15.742 17.375 -6.789 1 96.88 141 LEU B O 1
ATOM 2267 N N . GLU B 1 142 ? 16.219 19.438 -6.062 1 96.62 142 GLU B N 1
ATOM 2268 C CA . GLU B 1 142 ? 17.438 19.484 -6.863 1 96.62 142 GLU B CA 1
ATOM 2269 C C . GLU B 1 142 ? 18.469 18.484 -6.355 1 96.62 142 GLU B C 1
ATOM 2271 O O . GLU B 1 142 ? 19.031 17.719 -7.137 1 96.62 142 GLU B O 1
ATOM 2276 N N . LYS B 1 143 ? 18.688 18.516 -5.098 1 97.12 143 LYS B N 1
ATOM 2277 C CA . LYS B 1 143 ? 19.672 17.609 -4.5 1 97.12 143 LYS B CA 1
ATOM 2278 C C . LYS B 1 143 ? 19.266 16.156 -4.68 1 97.12 143 LYS B C 1
ATOM 2280 O O . LYS B 1 143 ? 20.109 15.312 -5.012 1 97.12 143 LYS B O 1
ATOM 2285 N N . SER B 1 144 ? 18.016 15.867 -4.426 1 97.69 144 SER B N 1
ATOM 2286 C CA . SER B 1 144 ? 17.547 14.492 -4.531 1 97.69 144 SER B CA 1
ATOM 2287 C C . SER B 1 144 ? 17.625 13.977 -5.965 1 97.69 144 SER B C 1
ATOM 2289 O O . SER B 1 144 ? 17.953 12.812 -6.199 1 97.69 144 SER B O 1
ATOM 2291 N N . ALA B 1 145 ? 17.281 14.828 -6.938 1 98.12 145 ALA B N 1
ATOM 2292 C CA . ALA B 1 145 ? 17.391 14.43 -8.344 1 98.12 145 ALA B CA 1
ATOM 2293 C C . ALA B 1 145 ? 18.812 14.062 -8.695 1 98.12 145 ALA B C 1
ATOM 2295 O O . ALA B 1 145 ? 19.062 13.07 -9.398 1 98.12 145 ALA B O 1
ATOM 2296 N N . THR B 1 146 ? 19.75 14.883 -8.227 1 98 146 THR B N 1
ATOM 2297 C CA . THR B 1 146 ? 21.156 14.602 -8.477 1 98 146 THR B CA 1
ATOM 2298 C C . THR B 1 146 ? 21.562 13.273 -7.852 1 98 146 THR B C 1
ATOM 2300 O O . THR B 1 146 ? 22.234 12.453 -8.492 1 98 146 THR B O 1
ATOM 2303 N N . GLU B 1 147 ? 21.188 13.055 -6.617 1 98.12 147 GLU B N 1
ATOM 2304 C CA . GLU B 1 147 ? 21.5 11.812 -5.918 1 98.12 147 GLU B CA 1
ATOM 2305 C C . GLU B 1 147 ? 20.891 10.602 -6.629 1 98.12 147 GLU B C 1
ATOM 2307 O O . GLU B 1 147 ? 21.578 9.602 -6.852 1 98.12 147 GLU B O 1
ATOM 2312 N N . ILE B 1 148 ? 19.656 10.672 -7.012 1 98.5 148 ILE B N 1
ATOM 2313 C CA . ILE B 1 148 ? 18.938 9.578 -7.645 1 98.5 148 ILE B CA 1
ATOM 2314 C C . ILE B 1 148 ? 19.562 9.258 -9 1 98.5 148 ILE B C 1
ATOM 2316 O O . ILE B 1 148 ? 19.75 8.086 -9.344 1 98.5 148 ILE B O 1
ATOM 2320 N N . ASN B 1 149 ? 19.891 10.297 -9.773 1 97.88 149 ASN B N 1
ATOM 2321 C CA . ASN B 1 149 ? 20.469 10.102 -11.102 1 97.88 149 ASN B CA 1
ATOM 2322 C C . ASN B 1 149 ? 21.844 9.453 -11.016 1 97.88 149 ASN B C 1
ATOM 2324 O O . ASN B 1 149 ? 22.312 8.859 -11.984 1 97.88 149 ASN B O 1
ATOM 2328 N N . SER B 1 150 ? 22.5 9.523 -9.898 1 97.69 150 SER B N 1
ATOM 2329 C CA . SER B 1 150 ? 23.859 9.008 -9.75 1 97.69 150 SER B CA 1
ATOM 2330 C C . SER B 1 150 ? 23.844 7.531 -9.359 1 97.69 150 SER B C 1
ATOM 2332 O O . SER B 1 150 ? 24.891 6.879 -9.344 1 97.69 150 SER B O 1
ATOM 2334 N N . LEU B 1 151 ? 22.656 7.02 -8.984 1 97.06 151 LEU B N 1
ATOM 2335 C CA . LEU B 1 151 ? 22.547 5.621 -8.586 1 97.06 151 LEU B CA 1
ATOM 2336 C C . LEU B 1 151 ? 23 4.699 -9.711 1 97.06 151 LEU B C 1
ATOM 2338 O O . LEU B 1 151 ? 22.719 4.961 -10.883 1 97.06 151 LEU B O 1
ATOM 2342 N N . GLN B 1 152 ? 23.688 3.666 -9.352 1 91.5 152 GLN B N 1
ATOM 2343 C CA . GLN B 1 152 ? 24.188 2.674 -10.305 1 91.5 152 GLN B CA 1
ATOM 2344 C C . GLN B 1 152 ? 23.609 1.294 -10.008 1 91.5 152 GLN B C 1
ATOM 2346 O O . GLN B 1 152 ? 23.234 1.002 -8.867 1 91.5 152 GLN B O 1
ATOM 2351 N N . ASP B 1 153 ? 23.453 0.44 -11.008 1 88.81 153 ASP B N 1
ATOM 2352 C CA . ASP B 1 153 ? 22.891 -0.902 -10.891 1 88.81 153 ASP B CA 1
ATOM 2353 C C . ASP B 1 153 ? 23.828 -1.825 -10.117 1 88.81 153 ASP B C 1
ATOM 2355 O O . ASP B 1 153 ? 25.062 -1.678 -10.195 1 88.81 153 ASP B O 1
#

Radius of gyration: 19.51 Å; Cα contacts (8 Å, |Δi|>4): 477; chains: 2; bounding box: 47×50×47 Å

InterPro domains:
  IPR002759 RNase P subunit Pop5/Rpp14/Rnp2-like [PF01900] (2-113)
  IPR038085 RNase P subunit Pop5/Rpp14/Rnp2-like domain superfamily [G3DSA:3.30.70.3250] (1-117)
  IPR038085 RNase P subunit Pop5/Rpp14/Rnp2-like domain superfamily [SSF160350] (1-118)

Foldseek 3Di:
DKKWKKAWAFPDDDVVVVVVDDPPQDDQVLVVVLLLVLLCVPVNPVLCVQWVVWWGWQDADSVRRITMITTDPVNVVSSVVSQQPRQDGPNTGTGMDGQDMDDDLVVSLVSRLVVLVVSVVVVCVVVVPDPPPDDPSVVVSVVVNVSSVPTDD/DKKWKKAWAFPPDDVVVVVVDDPPQDDQVLVVVLLLVLLCVPVNPVLCVQWVVWWGWQDADSVRRITMITTDPVNVVSSVVSQQPRQDGPNTGIGMDGQDMDDDLVVVLVSRLVVLVVSVVVVCVVVVPDPPPPDPSVVVSVVVNVSSVPGDD

Solvent-accessible surface area (backbone atoms only — not comparable to full-atom values): 16495 Å² total; per-residue (Å²): 85,29,24,40,28,31,32,52,41,68,58,69,76,49,64,51,54,78,66,62,47,74,70,78,77,64,49,53,66,49,51,47,53,34,42,50,51,28,22,39,73,76,50,28,66,65,40,34,67,62,30,60,88,44,51,43,71,78,42,61,35,69,86,73,35,37,32,36,32,39,25,37,60,90,32,34,63,58,54,49,51,19,47,46,58,36,50,49,45,91,83,40,49,31,38,37,35,49,74,45,76,35,68,41,63,66,59,39,37,55,50,47,49,55,48,50,52,53,53,49,50,52,51,36,60,73,66,65,52,64,84,82,62,84,42,77,59,56,58,46,52,53,52,49,43,54,57,48,69,65,61,76,131,86,27,24,40,28,32,32,51,41,68,54,69,75,54,64,50,55,76,67,63,47,73,69,79,76,64,48,53,66,49,50,46,52,33,42,52,50,28,22,37,72,76,50,29,68,66,40,35,66,62,30,61,88,42,51,42,69,78,41,59,36,69,87,72,35,37,34,36,32,37,23,36,60,90,33,34,63,60,54,50,51,19,47,46,57,36,48,50,47,89,84,39,49,32,39,36,35,50,74,44,76,34,68,42,63,68,59,38,37,55,49,47,49,54,45,50,51,52,51,49,49,50,51,35,60,73,66,65,54,66,86,81,61,86,42,79,57,56,59,45,54,54,53,48,43,54,54,48,70,66,62,77,132